Protein AF-A0A956Z1Y8-F1 (afdb_monomer)

Radius of gyration: 27.0 Å; Cα contacts (8 Å, |Δi|>4): 343; chains: 1; bounding box: 63×78×98 Å

pLDDT: mean 88.54, std 15.33, range [39.47, 98.75]

Foldseek 3Di:
DDDDDDDDDDDDDDDDPDPPPPPPQPAWAWDWDDQPDDDAVPDDEPPQKTKTWTWDFLDPVDSPGDIKTKIKMKGAAPDDHADLAAEEEQDADPAEACSVCVNVCCVVCVVQSNDSHIYMGIRFDLHDPIPPNLDLVVLVVLVVVQVVCVVVVHDDDPVVSVVSNVVSVVVSVVVVVVRHDPVSSDLVNRLVVVVSVCVNVPGPHYHYDADHVRVVSVD

Structure (mmCIF, N/CA/C/O backbone):
data_AF-A0A956Z1Y8-F1
#
_entry.id   AF-A0A956Z1Y8-F1
#
loop_
_atom_site.group_PDB
_atom_site.id
_atom_site.type_symbol
_atom_site.label_atom_id
_atom_site.label_alt_id
_atom_site.label_comp_id
_atom_site.label_asym_id
_atom_site.label_entity_id
_atom_site.label_seq_id
_atom_site.pdbx_PDB_ins_code
_atom_site.Cartn_x
_atom_site.Cartn_y
_atom_site.Cartn_z
_atom_site.occupancy
_atom_site.B_iso_or_equiv
_atom_site.auth_seq_id
_atom_site.auth_comp_id
_atom_site.auth_asym_id
_atom_site.auth_atom_id
_atom_site.pdbx_PDB_model_num
ATOM 1 N N . MET A 1 1 ? -43.059 -55.578 -64.864 1.00 45.41 1 MET A N 1
ATOM 2 C CA . MET A 1 1 ? -42.205 -54.369 -64.858 1.00 45.41 1 MET A CA 1
ATOM 3 C C . MET A 1 1 ? -42.448 -53.614 -63.560 1.00 45.41 1 MET A C 1
ATOM 5 O O . MET A 1 1 ? -43.474 -52.972 -63.390 1.00 45.41 1 MET A O 1
ATOM 9 N N . THR A 1 2 ? -41.553 -53.823 -62.605 1.00 39.47 2 THR A N 1
ATOM 10 C CA . THR A 1 2 ? -41.580 -53.372 -61.209 1.00 39.47 2 THR A CA 1
ATOM 11 C C . THR A 1 2 ? -41.109 -51.917 -61.102 1.00 39.47 2 THR A C 1
ATOM 13 O O . THR A 1 2 ? -40.007 -51.592 -61.531 1.00 39.47 2 THR A O 1
ATOM 16 N N . ARG A 1 3 ? -41.938 -51.025 -60.541 1.00 41.59 3 ARG A N 1
ATOM 17 C CA . ARG A 1 3 ? -41.557 -49.638 -60.212 1.00 41.59 3 ARG A CA 1
ATOM 18 C C . ARG A 1 3 ? -41.162 -49.555 -58.739 1.00 41.59 3 ARG A C 1
ATOM 20 O O . ARG A 1 3 ? -42.018 -49.557 -57.857 1.00 41.59 3 ARG A O 1
ATOM 27 N N . THR A 1 4 ? -39.862 -49.485 -58.493 1.00 43.31 4 THR A N 1
ATOM 28 C CA . THR A 1 4 ? -39.247 -49.313 -57.174 1.00 43.31 4 THR A CA 1
ATOM 29 C C . THR A 1 4 ? -39.442 -47.868 -56.703 1.00 43.31 4 THR A C 1
ATOM 31 O O . THR A 1 4 ? -39.055 -46.929 -57.393 1.00 43.31 4 THR A O 1
ATOM 34 N N . ARG A 1 5 ? -40.081 -47.674 -55.542 1.00 47.69 5 ARG A N 1
ATOM 35 C CA . ARG A 1 5 ? -40.205 -46.367 -54.875 1.00 47.69 5 ARG A CA 1
ATOM 36 C C . ARG A 1 5 ? -39.007 -46.169 -53.947 1.00 47.69 5 ARG A C 1
ATOM 38 O O . ARG A 1 5 ? -38.950 -46.790 -52.890 1.00 47.69 5 ARG A O 1
ATOM 45 N N . THR A 1 6 ? -38.077 -45.300 -54.323 1.00 45.53 6 THR A N 1
ATOM 46 C CA . THR A 1 6 ? -36.970 -44.873 -53.457 1.00 45.53 6 THR A CA 1
ATOM 47 C C . THR A 1 6 ? -37.497 -43.859 -52.440 1.00 45.53 6 THR A C 1
ATOM 49 O O . THR A 1 6 ? -37.942 -42.777 -52.817 1.00 45.53 6 THR A O 1
ATOM 52 N N . ARG A 1 7 ? -37.500 -44.213 -51.150 1.00 49.69 7 ARG A N 1
ATOM 53 C CA . ARG A 1 7 ? -37.765 -43.275 -50.048 1.00 49.69 7 ARG A CA 1
ATOM 54 C C . ARG A 1 7 ? -36.452 -42.590 -49.670 1.00 49.69 7 ARG A C 1
ATOM 56 O O . ARG A 1 7 ? -35.508 -43.266 -49.278 1.00 49.69 7 ARG A O 1
ATOM 63 N N . LEU A 1 8 ? -36.408 -41.268 -49.797 1.00 43.47 8 LEU A N 1
ATOM 64 C CA . LEU A 1 8 ? -35.305 -40.431 -49.334 1.00 43.47 8 LEU A CA 1
ATOM 65 C C . LEU A 1 8 ? -35.516 -40.165 -47.833 1.00 43.47 8 LEU A C 1
ATOM 67 O O . LEU A 1 8 ? -36.517 -39.561 -47.456 1.00 43.47 8 LEU A O 1
ATOM 71 N N . ILE A 1 9 ? -34.623 -40.666 -46.980 1.00 48.69 9 ILE A N 1
ATOM 72 C CA . ILE A 1 9 ? -34.618 -40.380 -45.539 1.00 48.69 9 ILE A CA 1
ATOM 73 C C . ILE A 1 9 ? -33.654 -39.207 -45.330 1.00 48.69 9 ILE A C 1
ATOM 75 O O . ILE A 1 9 ? -32.450 -39.367 -45.513 1.00 48.69 9 ILE A O 1
ATOM 79 N N . LEU A 1 10 ? -34.178 -38.027 -44.986 1.00 42.84 10 LEU A N 1
ATOM 80 C CA . LEU A 1 10 ? -33.364 -36.903 -44.517 1.00 42.84 10 LEU A CA 1
ATOM 81 C C . LEU A 1 10 ? -32.944 -37.182 -43.065 1.00 42.84 10 LEU A C 1
ATOM 83 O O . LEU A 1 10 ? -33.784 -37.173 -42.166 1.00 42.84 10 LEU A O 1
ATOM 87 N N . LEU A 1 11 ? -31.654 -37.420 -42.836 1.00 46.84 11 LEU A N 1
ATOM 88 C CA . LEU A 1 11 ? -31.045 -37.368 -41.507 1.00 46.84 11 LEU A CA 1
ATOM 89 C C . LEU A 1 11 ? -30.722 -35.904 -41.184 1.00 46.84 11 LEU A C 1
ATOM 91 O O . LEU A 1 11 ? -29.823 -35.319 -41.780 1.00 46.84 11 LEU A O 1
ATOM 95 N N . VAL A 1 12 ? -31.469 -35.312 -40.253 1.00 50.22 12 VAL A N 1
ATOM 96 C CA . VAL A 1 12 ? -31.153 -34.004 -39.665 1.00 50.22 12 VAL A CA 1
ATOM 97 C C . VAL A 1 12 ? -30.301 -34.260 -38.424 1.00 50.22 12 VAL A C 1
ATOM 99 O O . VAL A 1 12 ? -30.815 -34.637 -37.374 1.00 50.22 12 VAL A O 1
ATOM 102 N N . THR A 1 13 ? -28.986 -34.105 -38.545 1.00 54.78 13 THR A N 1
ATOM 103 C CA . THR A 1 13 ? -28.066 -34.094 -37.401 1.00 54.78 13 THR A CA 1
ATOM 104 C C . THR A 1 13 ? -28.138 -32.732 -36.713 1.00 54.78 13 THR A C 1
ATOM 106 O O . THR A 1 13 ? -27.600 -31.751 -37.220 1.00 54.78 13 THR A O 1
ATOM 109 N N . LEU A 1 14 ? -28.814 -32.667 -35.564 1.00 52.62 14 LEU A N 1
ATOM 110 C CA . LEU A 1 14 ? -28.742 -31.535 -34.638 1.00 52.62 14 LEU A CA 1
ATOM 111 C C . LEU A 1 14 ? -27.353 -31.523 -33.978 1.00 52.62 14 LEU A C 1
ATOM 113 O O . LEU A 1 14 ? -27.087 -32.313 -33.075 1.00 52.62 14 LEU A O 1
ATOM 117 N N . LEU A 1 15 ? -26.463 -30.637 -34.435 1.00 57.94 15 LEU A N 1
ATOM 118 C CA . LEU A 1 15 ? -25.266 -30.266 -33.681 1.00 57.94 15 LEU A CA 1
ATOM 119 C C . LEU A 1 15 ? -25.718 -29.406 -32.492 1.00 57.94 15 LEU A C 1
ATOM 121 O O . LEU A 1 15 ? -26.082 -28.244 -32.664 1.00 57.94 15 LEU A O 1
ATOM 125 N N . ALA A 1 16 ? -25.719 -29.974 -31.289 1.00 56.34 16 ALA A N 1
ATOM 126 C CA . ALA A 1 16 ? -25.826 -29.185 -30.071 1.00 56.34 16 ALA A CA 1
ATOM 127 C C . ALA A 1 16 ? -24.486 -28.463 -29.857 1.00 56.34 16 ALA A C 1
ATOM 129 O O . ALA A 1 16 ? -23.494 -29.096 -29.495 1.00 56.34 16 ALA A O 1
ATOM 130 N N . LEU A 1 17 ? -24.434 -27.151 -30.116 1.00 57.44 17 LEU A N 1
ATOM 131 C CA . LEU A 1 17 ? -23.328 -26.320 -29.641 1.00 57.44 17 LEU A CA 1
ATOM 132 C C . LEU A 1 17 ? -23.430 -26.239 -28.116 1.00 57.44 17 LEU A C 1
ATOM 134 O O . LEU A 1 17 ? -24.289 -25.541 -27.579 1.00 57.44 17 LEU A O 1
ATOM 138 N N . ALA A 1 18 ? -22.561 -26.967 -27.421 1.00 56.03 18 ALA A N 1
ATOM 139 C CA . ALA A 1 18 ? -22.305 -26.727 -26.012 1.00 56.03 18 ALA A CA 1
ATOM 140 C C . ALA A 1 18 ? -21.598 -25.369 -25.890 1.00 56.03 18 ALA A C 1
ATOM 142 O O . ALA A 1 18 ? -20.427 -25.238 -26.245 1.00 56.03 18 ALA A O 1
ATOM 143 N N . PHE A 1 19 ? -22.322 -24.348 -25.435 1.00 55.94 19 PHE A N 1
ATOM 144 C CA . PHE A 1 19 ? -21.713 -23.108 -24.968 1.00 55.94 19 PHE A CA 1
ATOM 145 C C . PHE A 1 19 ? -20.991 -23.420 -23.655 1.00 55.94 19 PHE A C 1
ATOM 147 O O . PHE A 1 19 ? -21.620 -23.519 -22.605 1.00 55.94 19 PHE A O 1
ATOM 154 N N . PHE A 1 20 ? -19.674 -23.609 -23.718 1.00 52.97 20 PHE A N 1
ATOM 155 C CA . PHE A 1 20 ? -18.833 -23.511 -22.533 1.00 52.97 20 PHE A CA 1
ATOM 156 C C . PHE A 1 20 ? -18.798 -22.035 -22.135 1.00 52.97 20 PHE A C 1
ATOM 158 O O . PHE A 1 20 ? -18.070 -21.245 -22.732 1.00 52.97 20 PHE A O 1
ATOM 165 N N . GLN A 1 21 ? -19.634 -21.649 -21.172 1.00 43.97 21 GLN A N 1
ATOM 166 C CA . GLN A 1 21 ? -19.399 -20.428 -20.413 1.00 43.97 21 GLN A CA 1
ATOM 167 C C . GLN A 1 21 ? -18.157 -20.697 -19.570 1.00 43.97 21 GLN A C 1
ATOM 169 O O . GLN A 1 21 ? -18.205 -21.432 -18.588 1.00 43.97 21 GLN A O 1
ATOM 174 N N . THR A 1 22 ? -17.012 -20.194 -20.016 1.00 48.12 22 THR A N 1
ATOM 175 C CA . THR A 1 22 ? -15.883 -20.009 -19.116 1.00 48.12 22 THR A CA 1
ATOM 176 C C . THR A 1 22 ? -16.316 -18.925 -18.142 1.00 48.12 22 THR A C 1
ATOM 178 O O . THR A 1 22 ? -16.460 -17.775 -18.556 1.00 48.12 22 THR A O 1
ATOM 181 N N . ASP A 1 23 ? -16.583 -19.292 -16.890 1.00 46.22 23 ASP A N 1
ATOM 182 C CA . ASP A 1 23 ? -16.604 -18.321 -15.801 1.00 46.22 23 ASP A CA 1
ATOM 183 C C . ASP A 1 23 ? -15.216 -17.686 -15.780 1.00 46.22 23 ASP A C 1
ATOM 185 O O . ASP A 1 23 ? -14.231 -18.285 -15.342 1.00 46.22 23 ASP A O 1
ATOM 189 N N . THR A 1 24 ? -15.111 -16.509 -16.391 1.00 48.94 24 THR A N 1
ATOM 190 C CA . THR A 1 24 ? -13.915 -15.687 -16.325 1.00 48.94 24 THR A CA 1
ATOM 191 C C . THR A 1 24 ? -13.813 -15.248 -14.874 1.00 48.94 24 THR A C 1
ATOM 193 O O . THR A 1 24 ? -14.450 -14.271 -14.484 1.00 48.94 24 THR A O 1
ATOM 196 N N . MET A 1 25 ? -13.061 -15.994 -14.059 1.00 55.06 25 MET A N 1
ATOM 197 C CA . MET A 1 25 ? -12.591 -15.472 -12.781 1.00 55.06 25 MET A CA 1
ATOM 198 C C . MET A 1 25 ? -12.028 -14.079 -13.044 1.00 55.06 25 MET A C 1
ATOM 200 O O . MET A 1 25 ? -11.283 -13.905 -14.013 1.00 55.06 25 MET A O 1
ATOM 204 N N . ALA A 1 26 ? -12.443 -13.094 -12.248 1.00 60.16 26 ALA A N 1
ATOM 205 C CA . ALA A 1 26 ? -11.961 -11.728 -12.369 1.00 60.16 26 ALA A CA 1
ATOM 206 C C . ALA A 1 26 ? -10.441 -11.743 -12.177 1.00 60.16 26 ALA A C 1
ATOM 208 O O . ALA A 1 26 ? -9.937 -11.811 -11.061 1.00 60.16 26 ALA A O 1
ATOM 209 N N . GLN A 1 27 ? -9.715 -11.791 -13.289 1.00 71.12 27 GLN A N 1
ATOM 210 C CA . GLN A 1 27 ? -8.268 -11.864 -13.286 1.00 71.12 27 GLN A CA 1
ATOM 211 C C . GLN A 1 27 ? -7.739 -10.504 -12.846 1.00 71.12 27 GLN A C 1
ATOM 213 O O . GLN A 1 27 ? -8.231 -9.476 -13.309 1.00 71.12 27 GLN A O 1
ATOM 218 N N . SER A 1 28 ? -6.763 -10.496 -11.945 1.00 85.06 28 SER A N 1
ATOM 219 C CA . SER A 1 28 ? -6.149 -9.265 -11.458 1.00 85.06 28 SER A CA 1
ATOM 220 C C . SER A 1 28 ? -5.538 -8.488 -12.629 1.00 85.06 28 SER A C 1
ATOM 222 O O . SER A 1 28 ? -4.823 -9.053 -13.460 1.00 85.06 28 SER A O 1
ATOM 224 N N . THR A 1 29 ? -5.865 -7.198 -12.732 1.00 92.75 29 THR A N 1
ATOM 225 C CA . THR A 1 29 ? -5.466 -6.330 -13.853 1.00 92.75 29 THR A CA 1
ATOM 226 C C . THR A 1 29 ? -4.789 -5.066 -13.355 1.00 92.75 29 THR A C 1
ATOM 228 O O . THR A 1 29 ? -5.269 -4.453 -12.397 1.00 92.75 29 THR A O 1
ATOM 231 N N . PHE A 1 30 ? -3.735 -4.643 -14.053 1.00 96.56 30 PHE A N 1
ATOM 232 C CA . PHE A 1 30 ? -3.154 -3.313 -13.908 1.00 96.56 30 PHE A CA 1
ATOM 233 C C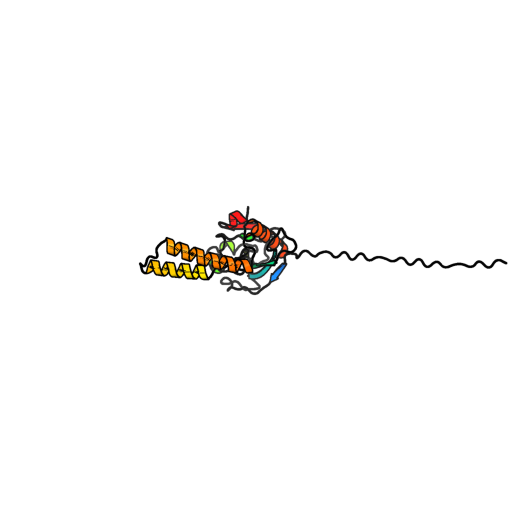 . PHE A 1 30 ? -3.877 -2.301 -14.810 1.00 96.56 30 PHE A C 1
ATOM 235 O O . PHE A 1 30 ? -4.068 -2.536 -16.004 1.00 96.56 30 PHE A O 1
ATOM 242 N N . GLU A 1 31 ? -4.277 -1.174 -14.232 1.00 97.50 31 GLU A N 1
ATOM 243 C CA . GLU A 1 31 ? -4.888 -0.031 -14.909 1.00 97.50 31 GLU A CA 1
ATOM 244 C C . GLU A 1 31 ? -4.008 1.202 -14.670 1.00 97.50 31 GLU A C 1
ATOM 246 O O . GLU A 1 31 ? -3.904 1.673 -13.536 1.00 97.50 31 GLU A O 1
ATOM 251 N N . ALA A 1 32 ? -3.376 1.724 -15.724 1.00 97.44 32 ALA A N 1
ATOM 252 C CA . ALA A 1 32 ? -2.578 2.945 -15.634 1.00 97.44 32 ALA A CA 1
ATOM 253 C C . ALA A 1 32 ? -3.449 4.149 -15.239 1.00 97.44 32 ALA A C 1
ATOM 255 O O . ALA A 1 32 ? -4.583 4.297 -15.702 1.00 97.44 32 ALA A O 1
ATOM 256 N N . ALA A 1 33 ? -2.907 5.026 -14.400 1.00 97.81 33 ALA A N 1
ATOM 257 C CA . ALA A 1 33 ? -3.567 6.235 -13.929 1.00 97.81 33 ALA A CA 1
ATOM 258 C C . ALA A 1 33 ? -2.536 7.338 -13.671 1.00 97.81 33 ALA A C 1
ATOM 260 O O . ALA A 1 33 ? -1.349 7.066 -13.513 1.00 97.81 33 ALA A O 1
ATOM 261 N N . ALA A 1 34 ? -3.003 8.584 -13.594 1.00 97.75 34 ALA A N 1
ATOM 262 C CA . ALA A 1 34 ? -2.134 9.690 -13.213 1.00 97.75 34 ALA A CA 1
ATOM 263 C C . ALA A 1 34 ? -1.573 9.481 -11.796 1.00 97.75 34 ALA A C 1
ATOM 265 O O . ALA A 1 34 ? -2.297 9.022 -10.902 1.00 97.75 34 ALA A O 1
ATOM 266 N N . CYS A 1 35 ? -0.314 9.850 -11.577 1.00 97.62 35 CYS A N 1
ATOM 267 C CA . CYS A 1 35 ? 0.291 9.810 -10.255 1.00 97.62 35 CYS A CA 1
ATOM 268 C C . CYS A 1 35 ? -0.443 10.777 -9.306 1.00 97.62 35 CYS A C 1
ATOM 270 O O . CYS A 1 35 ? -0.556 11.969 -9.595 1.00 97.62 35 CYS A O 1
ATOM 272 N N . PRO A 1 36 ? -0.944 10.313 -8.144 1.00 96.06 36 PRO A N 1
ATOM 273 C CA . PRO A 1 36 ? -1.677 11.168 -7.206 1.00 96.06 36 PRO A CA 1
ATOM 274 C C . PRO A 1 36 ? -0.753 12.053 -6.347 1.00 96.06 36 PRO A C 1
ATOM 276 O O . PRO A 1 36 ? -1.203 12.690 -5.397 1.00 96.06 36 PRO A O 1
ATOM 279 N N . PHE A 1 37 ? 0.541 12.074 -6.655 1.00 94.50 37 PHE A N 1
ATOM 280 C CA . PHE A 1 37 ? 1.596 12.807 -5.967 1.00 94.50 37 PHE A CA 1
ATOM 281 C C . PHE A 1 37 ? 2.561 13.392 -7.001 1.00 94.50 37 PHE A C 1
ATOM 283 O O . PHE A 1 37 ? 2.616 12.937 -8.141 1.00 94.50 37 PHE A O 1
ATOM 290 N N . GLU A 1 38 ? 3.343 14.386 -6.592 1.00 93.94 38 GLU A N 1
ATOM 291 C CA . GLU A 1 38 ? 4.403 14.937 -7.435 1.00 93.94 38 GLU A CA 1
ATOM 292 C C . GLU A 1 38 ? 5.544 13.914 -7.584 1.00 93.94 38 GLU A C 1
ATOM 294 O O . GLU A 1 38 ? 6.068 13.464 -6.554 1.00 93.94 38 GLU A O 1
ATOM 299 N N . PRO A 1 39 ? 5.932 13.538 -8.819 1.00 93.75 39 PRO A N 1
ATOM 300 C CA . PRO A 1 39 ? 7.084 12.677 -9.064 1.00 93.75 39 PRO A CA 1
ATOM 301 C C . PRO A 1 39 ? 8.369 13.148 -8.358 1.00 93.75 39 PRO A C 1
ATOM 303 O O . PRO A 1 39 ? 8.549 14.354 -8.156 1.00 93.75 39 PRO A O 1
ATOM 306 N N . PRO A 1 40 ? 9.300 12.228 -8.032 1.00 89.69 40 PRO A N 1
ATOM 307 C CA . PRO A 1 40 ? 10.608 12.593 -7.495 1.00 89.69 40 PRO A CA 1
ATOM 308 C C . PRO A 1 40 ? 11.341 13.626 -8.353 1.00 89.69 40 PRO A C 1
ATOM 310 O O . PRO A 1 40 ? 11.222 13.591 -9.579 1.00 89.69 40 PRO A O 1
ATOM 313 N N . PRO A 1 41 ? 12.140 14.529 -7.749 1.00 86.38 41 PRO A N 1
ATOM 314 C CA . PRO A 1 41 ? 12.873 15.536 -8.501 1.00 86.38 41 PRO A CA 1
ATOM 315 C C . PRO A 1 41 ? 13.687 14.930 -9.651 1.00 86.38 41 PRO A C 1
ATOM 317 O O . PRO A 1 41 ? 14.573 14.106 -9.436 1.00 86.38 41 PRO A O 1
ATOM 320 N N . GLY A 1 42 ? 13.395 15.377 -10.873 1.00 86.62 42 GLY A N 1
ATOM 321 C CA . GLY A 1 42 ? 14.059 14.914 -12.092 1.00 86.62 42 GLY A CA 1
ATOM 322 C C . GLY A 1 42 ? 13.400 13.719 -12.785 1.00 86.62 42 GLY A C 1
ATOM 323 O O . GLY A 1 42 ? 13.824 13.414 -13.892 1.00 86.62 42 GLY A O 1
ATOM 324 N N . ALA A 1 43 ? 12.379 13.095 -12.190 1.00 91.19 43 ALA A N 1
ATOM 325 C CA . ALA A 1 43 ? 11.565 12.073 -12.841 1.00 91.19 43 ALA A CA 1
ATOM 326 C C . ALA A 1 43 ? 10.413 12.705 -13.639 1.00 91.19 43 ALA A C 1
ATOM 328 O O . ALA A 1 43 ? 9.752 13.637 -13.171 1.00 91.19 43 ALA A O 1
ATOM 329 N N . VAL A 1 44 ? 10.149 12.173 -14.829 1.00 93.50 44 VAL A N 1
ATOM 330 C CA . VAL A 1 44 ? 9.039 12.556 -15.704 1.00 93.50 44 VAL A CA 1
ATOM 331 C C . VAL A 1 44 ? 7.970 11.462 -15.693 1.00 93.50 44 VAL A C 1
ATOM 333 O O . VAL A 1 44 ? 8.249 10.293 -15.953 1.00 93.50 44 VAL A O 1
ATOM 336 N N . GLU A 1 45 ? 6.725 11.835 -15.397 1.00 95.25 45 GLU A N 1
ATOM 337 C CA . GLU A 1 45 ? 5.589 10.908 -15.446 1.00 95.25 45 GLU A CA 1
ATOM 338 C C . GLU A 1 45 ? 5.324 10.423 -16.880 1.00 95.25 45 GLU A C 1
ATOM 340 O O . GLU A 1 45 ? 5.254 11.223 -17.814 1.00 95.25 45 GLU A O 1
ATOM 345 N N . GLY A 1 46 ? 5.173 9.108 -17.041 1.00 91.88 46 GLY A N 1
ATOM 346 C CA . GLY A 1 46 ? 5.062 8.432 -18.334 1.00 91.88 46 GLY A CA 1
ATOM 347 C C . GLY A 1 46 ? 6.403 8.143 -19.020 1.00 91.88 46 GLY A C 1
ATOM 348 O O . GLY A 1 46 ? 6.400 7.582 -20.113 1.00 91.88 46 GLY A O 1
ATOM 349 N N . GLU A 1 47 ? 7.530 8.519 -18.405 1.00 91.69 47 GLU A N 1
ATOM 350 C CA . GLU A 1 47 ? 8.878 8.167 -18.874 1.00 91.69 47 GLU A CA 1
ATOM 351 C C . GLU A 1 47 ? 9.688 7.466 -17.771 1.00 91.69 47 GLU A C 1
ATOM 353 O O . GLU A 1 47 ? 10.057 6.305 -17.922 1.00 91.69 47 GLU A O 1
ATOM 358 N N . ASP A 1 48 ? 9.935 8.149 -16.650 1.00 93.31 48 ASP A N 1
ATOM 359 C CA . ASP A 1 48 ? 10.723 7.634 -15.520 1.00 93.31 48 ASP A CA 1
ATOM 360 C C . ASP A 1 48 ? 9.845 7.020 -14.419 1.00 93.31 48 ASP A C 1
ATOM 362 O O . ASP A 1 48 ? 10.323 6.245 -13.588 1.00 93.31 48 ASP A O 1
ATOM 366 N N . ILE A 1 49 ? 8.563 7.391 -14.384 1.00 95.62 49 ILE A N 1
ATOM 367 C CA . ILE A 1 49 ? 7.583 6.874 -13.431 1.00 95.62 49 ILE A CA 1
ATOM 368 C C . ILE A 1 49 ? 6.227 6.656 -14.093 1.00 95.62 49 ILE A C 1
ATOM 370 O O . ILE A 1 49 ? 5.678 7.558 -14.725 1.00 95.62 49 ILE A O 1
ATOM 374 N N . GLU A 1 50 ? 5.652 5.478 -13.881 1.00 96.75 50 GLU A N 1
ATOM 375 C CA . GLU A 1 50 ? 4.274 5.160 -14.250 1.00 96.75 50 GLU A CA 1
ATOM 376 C C . GLU A 1 50 ? 3.462 4.833 -13.000 1.00 96.75 50 GLU A C 1
ATOM 378 O O . GLU A 1 50 ? 3.897 4.060 -12.148 1.00 96.75 50 GLU A O 1
ATOM 383 N N . CYS A 1 51 ? 2.264 5.401 -12.883 1.00 98.44 51 CYS A N 1
ATOM 384 C CA . CYS A 1 51 ? 1.351 5.104 -11.788 1.00 98.44 51 CYS A CA 1
ATOM 385 C C . CYS A 1 51 ? 0.120 4.343 -12.279 1.00 98.44 51 CYS A C 1
ATOM 387 O O . CYS A 1 51 ? -0.240 4.349 -13.458 1.00 98.44 51 CYS A O 1
ATOM 389 N N . GLY A 1 52 ? -0.549 3.667 -11.354 1.00 98.38 52 GLY A N 1
ATOM 390 C CA . GLY A 1 52 ? -1.774 2.954 -11.665 1.00 98.38 52 GLY A CA 1
ATOM 391 C C . GLY A 1 52 ? -2.334 2.185 -10.488 1.00 98.38 52 GLY A C 1
ATOM 392 O O . GLY A 1 52 ? -1.915 2.349 -9.340 1.00 98.38 52 GLY A O 1
ATOM 393 N N . TYR A 1 53 ? -3.293 1.326 -10.804 1.00 98.69 53 TYR A N 1
ATOM 394 C CA . TYR A 1 53 ? -3.961 0.467 -9.848 1.00 98.69 53 TYR A CA 1
ATOM 395 C C . TYR A 1 53 ? -3.899 -0.989 -10.276 1.00 98.69 53 TYR A C 1
ATOM 397 O O . TYR A 1 53 ? -4.241 -1.319 -11.408 1.00 98.69 53 TYR A O 1
ATOM 405 N N . VAL A 1 54 ? -3.559 -1.874 -9.344 1.00 98.50 54 VAL A N 1
ATOM 406 C CA . VAL A 1 54 ? -3.808 -3.310 -9.498 1.00 98.50 54 VAL A CA 1
ATOM 407 C C . VAL A 1 54 ? -5.104 -3.654 -8.779 1.00 98.50 54 VAL A C 1
ATOM 409 O O . VAL A 1 54 ? -5.230 -3.417 -7.579 1.00 98.50 54 VAL A O 1
ATOM 412 N N . SER A 1 55 ? -6.071 -4.208 -9.508 1.00 97.94 55 SER A N 1
ATOM 413 C CA . SER A 1 55 ? -7.309 -4.720 -8.908 1.00 97.94 55 SER A CA 1
ATOM 414 C C . SER A 1 55 ? -7.113 -6.160 -8.439 1.00 97.94 55 SER A C 1
ATOM 416 O O . SER A 1 55 ? -6.704 -6.993 -9.242 1.00 97.94 55 SER A O 1
ATOM 418 N N . VAL A 1 56 ? -7.424 -6.446 -7.174 1.00 97.56 56 VAL A N 1
ATOM 419 C CA . VAL A 1 56 ? -7.291 -7.769 -6.529 1.00 97.56 56 VAL A CA 1
ATOM 420 C C . VAL A 1 56 ? -8.535 -8.075 -5.687 1.00 97.56 56 VAL A C 1
ATOM 422 O O . VAL A 1 56 ? -9.223 -7.131 -5.280 1.00 97.56 56 VAL A O 1
ATOM 425 N N . PRO A 1 57 ? -8.845 -9.346 -5.386 1.00 97.25 57 PRO A N 1
ATOM 426 C CA . PRO A 1 57 ? -9.924 -9.670 -4.459 1.00 97.25 57 PRO A CA 1
ATOM 427 C C . PRO A 1 57 ? -9.585 -9.241 -3.024 1.00 97.25 57 PRO A C 1
ATOM 429 O O . PRO A 1 57 ? -8.459 -9.368 -2.539 1.00 97.25 57 PRO A O 1
ATOM 432 N N . GLU A 1 58 ? -10.590 -8.751 -2.303 1.00 97.81 58 GLU A N 1
ATOM 433 C CA . GLU A 1 58 ? -10.487 -8.454 -0.875 1.00 97.81 58 GLU A CA 1
ATOM 434 C C . GLU A 1 58 ? -10.223 -9.744 -0.084 1.00 97.81 58 GLU A C 1
ATOM 436 O O . GLU A 1 58 ? -9.377 -9.766 0.810 1.00 97.81 58 GLU A O 1
ATOM 441 N N . ASP A 1 59 ? -10.896 -10.832 -0.470 1.00 98.00 59 ASP A N 1
ATOM 442 C CA . ASP A 1 59 ? -10.682 -12.191 0.026 1.00 98.00 59 ASP A CA 1
ATOM 443 C C . ASP A 1 59 ? -10.212 -13.113 -1.102 1.00 98.00 59 ASP A C 1
ATOM 445 O O . ASP A 1 59 ? -11.013 -13.586 -1.907 1.00 98.00 59 ASP A O 1
ATOM 449 N N . HIS A 1 60 ? -8.923 -13.444 -1.110 1.00 96.94 60 HIS A N 1
ATOM 450 C CA . HIS A 1 60 ? -8.318 -14.385 -2.058 1.00 96.94 60 HIS A CA 1
ATOM 451 C C . HIS A 1 60 ? -8.820 -15.833 -1.913 1.00 96.94 60 HIS A C 1
ATOM 453 O O . HIS A 1 60 ? -8.505 -16.684 -2.743 1.00 96.94 60 HIS A O 1
ATOM 459 N N . THR A 1 61 ? -9.597 -16.147 -0.871 1.00 96.12 61 THR A N 1
ATOM 460 C CA . THR A 1 61 ? -10.202 -17.475 -0.677 1.00 96.12 61 THR A CA 1
ATOM 461 C C . THR A 1 61 ? -11.622 -17.586 -1.235 1.00 96.12 61 THR A C 1
ATOM 463 O O . THR A 1 61 ? -12.158 -18.695 -1.312 1.00 96.12 61 THR A O 1
ATOM 466 N N . ALA A 1 62 ? -12.217 -16.469 -1.673 1.00 94.75 62 ALA A N 1
ATOM 467 C CA . ALA A 1 62 ? -13.580 -16.407 -2.184 1.00 94.75 62 ALA A CA 1
ATOM 468 C C . ALA A 1 62 ? -13.607 -15.921 -3.650 1.00 94.75 62 ALA A C 1
ATOM 470 O O . ALA A 1 62 ? -13.173 -14.805 -3.932 1.00 94.75 62 ALA A O 1
ATOM 471 N N . PRO A 1 63 ? -14.153 -16.710 -4.598 1.00 86.31 63 PRO A N 1
ATOM 472 C CA . PRO A 1 63 ? -14.094 -16.388 -6.029 1.00 86.31 63 PRO A CA 1
ATOM 473 C C . PRO A 1 63 ? -14.909 -15.149 -6.427 1.00 86.31 63 PRO A C 1
ATOM 475 O O . PRO A 1 63 ? -14.572 -14.497 -7.410 1.00 86.31 63 PRO A O 1
ATOM 478 N N . ASP A 1 64 ? -15.942 -14.814 -5.652 1.00 89.56 64 ASP A N 1
ATOM 479 C CA . ASP A 1 64 ? -16.835 -13.672 -5.887 1.00 89.56 64 ASP A CA 1
ATOM 480 C C . ASP A 1 64 ? -16.591 -12.535 -4.880 1.00 89.56 64 ASP A C 1
ATOM 482 O O . ASP A 1 64 ? -17.499 -11.763 -4.555 1.00 89.56 64 ASP A O 1
ATOM 486 N N . SER A 1 65 ? -15.379 -12.464 -4.318 1.00 94.31 65 SER A N 1
ATOM 487 C CA . SER A 1 65 ? -15.027 -11.413 -3.368 1.00 94.31 65 SER A CA 1
ATOM 488 C C . SER A 1 65 ? -15.088 -10.027 -4.014 1.00 94.31 65 SER A C 1
ATOM 490 O O . SER A 1 65 ? -14.900 -9.856 -5.220 1.00 94.31 65 SER A O 1
ATOM 492 N N . ARG A 1 66 ? -15.342 -9.004 -3.194 1.00 94.75 66 ARG A N 1
ATOM 493 C CA . ARG A 1 66 ? -15.250 -7.606 -3.624 1.00 94.75 66 ARG A CA 1
ATOM 494 C C . ARG A 1 66 ? -13.834 -7.333 -4.130 1.00 94.75 66 ARG A C 1
ATOM 496 O O . ARG A 1 66 ? -12.868 -7.754 -3.509 1.00 94.75 66 ARG A O 1
ATOM 503 N N . GLN A 1 67 ? -13.712 -6.564 -5.207 1.00 96.38 67 GLN A N 1
ATOM 504 C CA . GLN A 1 67 ? -12.408 -6.097 -5.672 1.00 96.38 67 GLN A CA 1
ATOM 505 C C . GLN A 1 67 ? -11.967 -4.858 -4.887 1.00 96.38 67 GLN A C 1
ATOM 507 O O . GLN A 1 67 ? -12.753 -3.930 -4.680 1.00 96.38 67 GLN A O 1
ATOM 512 N N . ILE A 1 68 ? -10.692 -4.829 -4.512 1.00 98.12 68 ILE A N 1
ATOM 513 C CA . ILE A 1 68 ? -9.985 -3.660 -3.984 1.00 98.12 68 ILE A CA 1
ATOM 514 C C . ILE A 1 68 ? -8.912 -3.228 -4.986 1.00 98.12 68 ILE A C 1
ATOM 516 O O . ILE A 1 68 ? -8.482 -4.016 -5.829 1.00 98.12 68 ILE A O 1
ATOM 520 N N . LYS A 1 69 ? -8.479 -1.969 -4.910 1.00 98.56 69 LYS A N 1
ATOM 521 C CA . LYS A 1 69 ? -7.434 -1.424 -5.785 1.00 98.56 69 LYS A CA 1
ATOM 522 C C . LYS A 1 69 ? -6.184 -1.108 -4.980 1.00 98.56 69 LYS A C 1
ATOM 524 O O . LYS A 1 69 ? -6.244 -0.335 -4.029 1.00 98.56 69 LYS A O 1
ATOM 529 N N . LEU A 1 70 ? -5.050 -1.662 -5.384 1.00 98.75 70 LEU A N 1
ATOM 530 C CA . LEU A 1 70 ? -3.737 -1.329 -4.844 1.00 98.75 70 LEU A CA 1
ATOM 531 C C . LEU A 1 70 ? -3.128 -0.224 -5.697 1.00 98.75 70 LEU A C 1
ATOM 533 O O . LEU A 1 70 ? -2.979 -0.418 -6.899 1.00 98.75 70 LEU A O 1
ATOM 537 N N . ALA A 1 71 ? -2.798 0.919 -5.106 1.00 98.75 71 ALA A N 1
ATOM 538 C CA . ALA A 1 71 ? -2.090 1.984 -5.803 1.00 98.75 71 ALA A CA 1
ATOM 539 C C . ALA A 1 71 ? -0.618 1.604 -5.972 1.00 98.75 71 ALA A C 1
ATOM 541 O O . ALA A 1 71 ? 0.040 1.234 -4.998 1.00 98.75 71 ALA A O 1
ATOM 542 N N . VAL A 1 72 ? -0.107 1.718 -7.194 1.00 98.62 72 VAL A N 1
ATOM 543 C CA . VAL A 1 72 ? 1.247 1.313 -7.579 1.00 98.62 72 VAL A CA 1
ATOM 544 C C . VAL A 1 72 ? 1.936 2.454 -8.320 1.00 98.62 72 VAL A C 1
ATOM 546 O O . VAL A 1 72 ? 1.303 3.163 -9.100 1.00 98.62 72 VAL A O 1
ATOM 549 N N . ALA A 1 73 ? 3.237 2.597 -8.089 1.00 98.25 73 ALA A N 1
ATOM 550 C CA . ALA A 1 73 ? 4.165 3.361 -8.902 1.00 98.25 73 ALA A CA 1
ATOM 551 C C . ALA A 1 73 ? 5.311 2.450 -9.359 1.00 98.25 73 ALA A C 1
ATOM 553 O O . ALA A 1 73 ? 5.918 1.741 -8.551 1.00 98.25 73 ALA A O 1
ATOM 554 N N . ILE A 1 74 ? 5.600 2.484 -10.652 1.00 97.00 74 ILE A N 1
ATOM 555 C CA . ILE A 1 74 ? 6.710 1.799 -11.302 1.00 97.00 74 ILE A CA 1
ATOM 556 C C . ILE A 1 74 ? 7.760 2.863 -11.575 1.00 97.00 74 ILE A C 1
ATOM 558 O O . ILE A 1 74 ? 7.490 3.809 -12.306 1.00 97.00 74 ILE A O 1
ATOM 562 N N . ILE A 1 75 ? 8.930 2.739 -10.956 1.00 95.88 75 ILE A N 1
ATOM 563 C CA . ILE A 1 75 ? 10.063 3.625 -11.217 1.00 95.88 75 ILE A CA 1
ATOM 564 C C . ILE A 1 75 ? 11.000 2.922 -12.185 1.00 95.88 75 ILE A C 1
ATOM 566 O O . ILE A 1 75 ? 11.515 1.849 -11.864 1.00 95.88 75 ILE A O 1
ATOM 570 N N . HIS A 1 76 ? 11.233 3.536 -13.337 1.00 94.38 76 HIS A N 1
ATOM 571 C CA . HIS A 1 76 ? 12.086 2.994 -14.382 1.00 94.38 76 HIS A CA 1
ATOM 572 C C . HIS A 1 76 ? 13.555 3.391 -14.177 1.00 94.38 76 HIS A C 1
ATOM 574 O O . HIS A 1 76 ? 13.854 4.459 -13.633 1.00 94.38 76 HIS A O 1
ATOM 580 N N . PRO A 1 77 ? 14.506 2.542 -14.603 1.00 90.62 77 PRO A N 1
ATOM 581 C CA . PRO A 1 77 ? 15.922 2.859 -14.520 1.00 90.62 77 PRO A CA 1
ATOM 582 C C . PRO A 1 77 ? 16.302 4.002 -15.476 1.00 90.62 77 PRO A C 1
ATOM 584 O O . PRO A 1 77 ? 15.850 4.031 -16.624 1.00 90.62 77 PRO A O 1
ATOM 587 N N . PRO A 1 78 ? 17.222 4.899 -15.078 1.00 81.69 78 PRO A N 1
ATOM 588 C CA . PRO A 1 78 ? 17.712 5.938 -15.972 1.00 81.69 78 PRO A CA 1
ATOM 589 C C . PRO A 1 78 ? 18.432 5.360 -17.203 1.00 81.69 78 PRO A C 1
ATOM 591 O O . PRO A 1 78 ? 19.418 4.632 -17.081 1.00 81.69 78 PRO A O 1
ATOM 594 N N . GLY A 1 79 ? 18.011 5.767 -18.403 1.00 75.38 79 GLY A N 1
ATOM 595 C CA . GLY A 1 79 ? 18.819 5.634 -19.621 1.00 75.38 79 GLY A CA 1
ATOM 596 C C . GLY A 1 79 ? 18.850 4.259 -20.300 1.00 75.38 79 GLY A C 1
ATOM 597 O O . GLY A 1 79 ? 19.723 4.037 -21.144 1.00 75.38 79 GLY A O 1
ATOM 598 N N . GLY A 1 80 ? 17.927 3.342 -20.004 1.00 68.38 80 GLY A N 1
ATOM 599 C CA . GLY A 1 80 ? 17.869 2.063 -20.714 1.00 68.38 80 GLY A CA 1
ATOM 600 C C . GLY A 1 80 ? 16.722 1.149 -20.288 1.00 68.38 80 GLY A C 1
ATOM 601 O O . GLY A 1 80 ? 15.999 1.471 -19.353 1.00 68.38 80 GLY A O 1
ATOM 602 N N . PRO A 1 81 ? 16.533 0.010 -20.981 1.00 73.31 81 PRO A N 1
ATOM 603 C CA . PRO A 1 81 ? 15.489 -0.946 -20.634 1.00 73.31 81 PRO A CA 1
ATOM 604 C C . PRO A 1 81 ? 15.752 -1.557 -19.254 1.00 73.31 81 PRO A C 1
ATOM 606 O O . PRO A 1 81 ? 16.887 -1.915 -18.935 1.00 73.31 81 PRO A O 1
ATOM 609 N N . ALA A 1 82 ? 14.696 -1.719 -18.462 1.00 77.81 82 ALA A N 1
ATOM 610 C CA . ALA A 1 82 ? 14.758 -2.455 -17.209 1.00 77.81 82 ALA A CA 1
ATOM 611 C C . ALA A 1 82 ? 15.058 -3.938 -17.444 1.00 77.81 82 ALA A C 1
ATOM 613 O O . ALA A 1 82 ? 14.611 -4.523 -18.437 1.00 77.81 82 ALA A O 1
ATOM 614 N N . ASN A 1 83 ? 15.786 -4.572 -16.513 1.00 80.56 83 ASN A N 1
ATOM 615 C CA . ASN A 1 83 ? 15.751 -6.035 -16.464 1.00 80.56 83 ASN A CA 1
ATOM 616 C C . ASN A 1 83 ? 14.306 -6.506 -16.237 1.00 80.56 83 ASN A C 1
ATOM 618 O O . ASN A 1 83 ? 13.502 -5.810 -15.618 1.00 80.56 83 ASN A O 1
ATOM 622 N N . SER A 1 84 ? 13.999 -7.706 -16.727 1.00 84.56 84 SER A N 1
ATOM 623 C CA . SER A 1 84 ? 12.644 -8.262 -16.714 1.00 84.56 84 SER A CA 1
ATOM 624 C C . SER A 1 84 ? 12.109 -8.595 -15.317 1.00 84.56 84 SER A C 1
ATOM 626 O O . SER A 1 84 ? 10.911 -8.816 -15.180 1.00 84.56 84 SER A O 1
ATOM 628 N N . ASP A 1 85 ? 12.972 -8.670 -14.300 1.00 93.81 85 ASP A N 1
ATOM 629 C CA . ASP A 1 85 ? 12.630 -8.992 -12.914 1.00 93.81 85 ASP A CA 1
ATO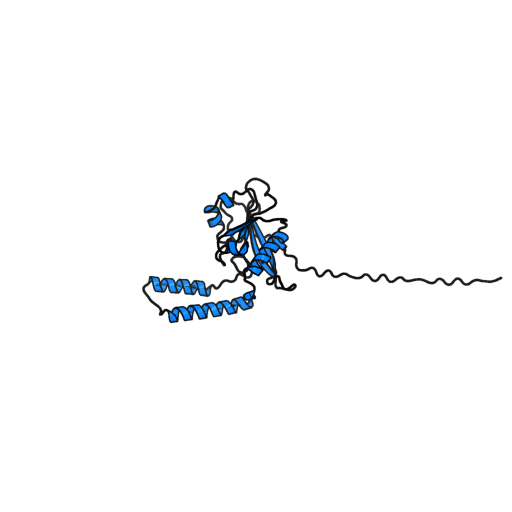M 630 C C . ASP A 1 85 ? 12.666 -7.735 -12.014 1.00 93.81 85 ASP A C 1
ATOM 632 O O . ASP A 1 85 ? 13.730 -7.345 -11.534 1.00 93.81 85 ASP A O 1
ATOM 636 N N . PRO A 1 86 ? 11.533 -7.073 -11.725 1.00 96.88 86 PRO A N 1
ATOM 637 C CA . PRO A 1 86 ? 11.518 -5.851 -10.925 1.00 96.88 86 PRO A CA 1
ATOM 638 C C . PRO A 1 86 ? 11.879 -6.126 -9.461 1.00 96.88 86 PRO A C 1
ATOM 640 O O . PRO A 1 86 ? 11.843 -7.263 -8.980 1.00 96.88 86 PRO A O 1
ATOM 643 N N . ILE A 1 87 ? 12.170 -5.063 -8.714 1.00 97.56 87 ILE A N 1
ATOM 644 C CA . ILE A 1 87 ? 12.188 -5.096 -7.249 1.00 97.56 87 ILE A CA 1
ATOM 645 C C . ILE A 1 87 ? 10.870 -4.537 -6.729 1.00 97.56 87 ILE A C 1
ATOM 647 O O . ILE A 1 87 ? 10.548 -3.384 -6.980 1.00 97.56 87 ILE A O 1
ATOM 651 N N . VAL A 1 88 ? 10.139 -5.327 -5.947 1.00 98.19 88 VAL A N 1
ATOM 652 C CA . VAL A 1 88 ? 8.945 -4.885 -5.225 1.00 98.19 88 VAL A CA 1
ATOM 653 C C . VAL A 1 88 ? 9.341 -4.505 -3.802 1.00 98.19 88 VAL A C 1
ATOM 655 O O . VAL A 1 88 ? 9.821 -5.338 -3.023 1.00 98.19 88 VAL A O 1
ATOM 658 N N . TYR A 1 89 ? 9.136 -3.239 -3.450 1.00 97.69 89 TYR A N 1
ATOM 659 C CA . TYR A 1 89 ? 9.389 -2.740 -2.104 1.00 97.69 89 TYR A CA 1
ATOM 660 C C . TYR A 1 89 ? 8.195 -3.032 -1.189 1.00 97.69 89 TYR A C 1
ATOM 662 O O . TYR A 1 89 ? 7.102 -2.498 -1.375 1.00 97.69 89 TYR A O 1
ATOM 670 N N . LEU A 1 90 ? 8.420 -3.836 -0.152 1.00 97.56 90 LEU A N 1
ATOM 671 C CA . LEU A 1 90 ? 7.421 -4.165 0.860 1.00 97.56 90 LEU A CA 1
ATOM 672 C C . LEU A 1 90 ? 7.605 -3.269 2.082 1.00 97.56 90 LEU A C 1
ATOM 674 O O . LEU A 1 90 ? 8.662 -3.241 2.729 1.00 97.56 90 LEU A O 1
ATOM 678 N N . SER A 1 91 ? 6.555 -2.522 2.402 1.00 94.69 91 SER A N 1
ATOM 679 C CA . SER A 1 91 ? 6.622 -1.453 3.385 1.00 94.69 91 SER A CA 1
ATOM 680 C C . SER A 1 91 ? 6.516 -1.938 4.820 1.00 94.69 91 SER A C 1
ATOM 682 O O . SER A 1 91 ? 5.711 -2.793 5.165 1.00 94.69 91 SER A O 1
ATOM 684 N N . GLY A 1 92 ? 7.311 -1.305 5.682 1.00 91.38 92 GLY A N 1
ATOM 685 C CA . GLY A 1 92 ? 7.214 -1.421 7.133 1.00 91.38 92 GLY A CA 1
ATOM 686 C C . GLY A 1 92 ? 6.010 -0.703 7.749 1.00 91.38 92 GLY A C 1
ATOM 687 O O . GLY A 1 92 ? 5.164 -0.158 7.045 1.00 91.38 92 GLY A O 1
ATOM 688 N N . GLY A 1 93 ? 5.972 -0.668 9.084 1.00 90.00 93 GLY A N 1
ATOM 689 C CA . GLY A 1 93 ? 4.848 -0.147 9.868 1.00 90.00 93 GLY A CA 1
ATOM 690 C C . GLY A 1 93 ? 4.220 -1.275 10.688 1.00 90.00 93 GLY A C 1
ATOM 691 O O . GLY A 1 93 ? 4.796 -1.613 11.726 1.00 90.00 93 GLY A O 1
ATOM 692 N N . PRO A 1 94 ? 3.128 -1.922 10.222 1.00 88.50 94 PRO A N 1
ATOM 693 C CA . PRO A 1 94 ? 2.366 -1.703 8.973 1.00 88.50 94 PRO A CA 1
ATOM 694 C C . PRO A 1 94 ? 1.565 -0.385 8.953 1.00 88.50 94 PRO A C 1
ATOM 696 O O . PRO A 1 94 ? 1.547 0.338 9.943 1.00 88.50 94 PRO A O 1
ATOM 699 N N . GLY A 1 95 ? 0.910 -0.073 7.826 1.00 89.69 95 GLY A N 1
ATOM 700 C CA . GLY A 1 95 ? -0.034 1.053 7.707 1.00 89.69 95 GLY A CA 1
ATOM 701 C C . GLY A 1 95 ? 0.544 2.364 7.158 1.00 89.69 95 GLY A C 1
ATOM 702 O O . GLY A 1 95 ? -0.196 3.323 6.975 1.00 89.69 95 GLY A O 1
ATOM 703 N N . GLY A 1 96 ? 1.849 2.423 6.874 1.00 89.56 96 GLY A N 1
ATOM 704 C CA . GLY A 1 96 ? 2.476 3.598 6.262 1.00 89.56 96 GLY A CA 1
ATOM 705 C C . GLY A 1 96 ? 2.419 3.557 4.735 1.00 89.56 96 GLY A C 1
ATOM 706 O O . GLY A 1 96 ? 2.920 2.602 4.139 1.00 89.56 96 GLY A O 1
ATOM 707 N N . SER A 1 97 ? 1.862 4.600 4.111 1.00 95.12 97 SER A N 1
ATOM 708 C CA . SER A 1 97 ? 1.918 4.780 2.653 1.00 95.12 97 SER A CA 1
ATOM 709 C C . SER A 1 97 ? 3.350 5.048 2.213 1.00 95.12 97 SER A C 1
ATOM 711 O O . SER A 1 97 ? 4.030 5.922 2.760 1.00 95.12 97 SER A O 1
ATOM 713 N N . ARG A 1 98 ? 3.818 4.293 1.220 1.00 94.06 98 ARG A N 1
ATOM 714 C CA . ARG A 1 98 ? 5.147 4.507 0.639 1.00 94.06 98 ARG A CA 1
ATOM 715 C C . ARG A 1 98 ? 5.092 5.448 -0.546 1.00 94.06 98 ARG A C 1
ATOM 717 O O . ARG A 1 98 ? 6.070 6.145 -0.783 1.00 94.06 98 ARG A O 1
ATOM 724 N N . LEU A 1 99 ? 3.947 5.521 -1.215 1.00 97.06 99 LEU A N 1
ATOM 725 C CA . LEU A 1 99 ? 3.711 6.476 -2.288 1.00 97.06 99 LEU A CA 1
ATOM 726 C C . LEU A 1 99 ? 3.663 7.917 -1.763 1.00 97.06 99 LEU A C 1
ATOM 728 O O . LEU A 1 99 ? 4.310 8.793 -2.325 1.00 97.06 99 LEU A O 1
ATOM 732 N N . MET A 1 100 ? 3.011 8.169 -0.621 1.00 95.25 100 MET A N 1
ATOM 733 C CA . MET A 1 100 ? 3.034 9.498 0.018 1.00 95.25 100 MET A CA 1
ATOM 734 C C . MET A 1 100 ? 4.435 9.914 0.497 1.00 95.25 100 MET A C 1
ATOM 736 O O . MET A 1 100 ? 4.716 11.102 0.631 1.00 95.25 100 MET A O 1
ATOM 740 N N . LEU A 1 101 ? 5.316 8.946 0.762 1.00 93.75 101 LEU A N 1
ATOM 741 C CA . LEU A 1 101 ? 6.690 9.172 1.218 1.00 93.75 101 LEU A CA 1
ATOM 742 C C . LEU A 1 101 ? 7.729 8.950 0.110 1.00 93.75 101 LEU A C 1
ATOM 744 O O . LEU A 1 101 ? 8.922 8.864 0.409 1.00 93.75 101 LEU A O 1
ATOM 748 N N . LEU A 1 102 ? 7.303 8.849 -1.153 1.00 95.19 102 LEU A N 1
ATOM 749 C CA . LEU A 1 102 ? 8.170 8.446 -2.258 1.00 95.19 102 LEU A CA 1
ATOM 750 C C . LEU A 1 102 ? 9.345 9.411 -2.446 1.00 95.19 102 LEU A C 1
ATOM 752 O O . LEU A 1 102 ? 10.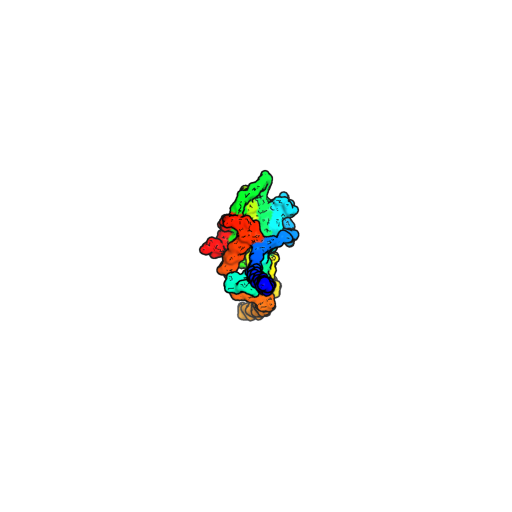486 8.964 -2.519 1.00 95.19 102 LEU A O 1
ATOM 756 N N . ASN A 1 103 ? 9.087 10.722 -2.427 1.00 94.00 103 ASN A N 1
ATOM 757 C CA . ASN A 1 103 ? 10.126 11.747 -2.593 1.00 94.00 103 ASN A CA 1
ATOM 758 C C . ASN A 1 103 ? 11.153 11.703 -1.460 1.00 94.00 103 ASN A C 1
ATOM 760 O O . ASN A 1 103 ? 12.356 11.672 -1.708 1.00 94.00 103 ASN A O 1
ATOM 764 N N . PHE A 1 104 ? 10.687 11.575 -0.216 1.00 93.12 104 PHE A N 1
ATOM 765 C CA . PHE A 1 104 ? 11.575 11.398 0.931 1.00 93.12 104 PHE A CA 1
ATOM 766 C C . PHE A 1 104 ? 12.427 10.124 0.810 1.00 93.12 104 PHE A C 1
ATOM 768 O O . PHE A 1 104 ? 13.607 10.118 1.168 1.00 93.12 104 PHE A O 1
ATOM 775 N N . MET A 1 105 ? 11.847 9.035 0.296 1.00 92.62 105 MET A N 1
ATOM 776 C CA . MET A 1 105 ? 12.560 7.779 0.073 1.00 92.62 105 MET A CA 1
ATOM 777 C C . MET A 1 105 ? 13.611 7.907 -1.037 1.00 92.62 105 MET A C 1
ATOM 779 O O . MET A 1 105 ? 14.726 7.422 -0.848 1.00 92.62 105 MET A O 1
ATOM 783 N N . ALA A 1 106 ? 13.287 8.584 -2.143 1.00 92.81 106 ALA A N 1
ATOM 784 C CA . ALA A 1 106 ? 14.206 8.851 -3.250 1.00 92.81 106 ALA A CA 1
ATOM 785 C C . ALA A 1 106 ? 15.419 9.676 -2.805 1.00 92.81 106 ALA A C 1
ATOM 787 O O . ALA A 1 106 ? 16.556 9.341 -3.135 1.00 92.81 106 ALA A O 1
ATOM 788 N N . GLU A 1 107 ? 15.192 10.697 -1.978 1.00 92.94 107 GLU A N 1
ATOM 789 C CA . GLU A 1 107 ? 16.258 11.523 -1.404 1.00 92.94 107 GLU A CA 1
ATOM 790 C C . GLU A 1 107 ? 17.112 10.762 -0.381 1.00 92.94 107 GLU A C 1
ATOM 792 O O . GLU A 1 107 ? 18.335 10.908 -0.351 1.00 92.94 107 GLU A O 1
ATOM 797 N N . SER A 1 108 ? 16.479 9.941 0.462 1.00 91.94 108 SER A N 1
ATOM 798 C CA . SER A 1 108 ? 17.157 9.245 1.564 1.00 91.94 108 SER A CA 1
ATOM 799 C C . SER A 1 108 ? 17.900 7.981 1.122 1.00 91.94 108 SER A C 1
ATOM 801 O O . SER A 1 108 ? 18.876 7.589 1.763 1.00 91.94 108 SER A O 1
ATOM 803 N N . TYR A 1 109 ? 17.456 7.335 0.039 1.00 90.44 109 TYR A N 1
ATOM 804 C CA . TYR A 1 109 ? 18.043 6.102 -0.493 1.00 90.44 109 TYR A CA 1
ATOM 805 C C . TYR A 1 109 ? 18.298 6.160 -2.012 1.00 90.44 109 TYR A C 1
ATOM 807 O O . TYR A 1 109 ? 17.841 5.267 -2.731 1.00 90.44 109 TYR A O 1
ATOM 815 N N . PRO A 1 110 ? 19.099 7.118 -2.529 1.00 91.06 110 PRO A N 1
ATOM 816 C CA . PRO A 1 110 ? 19.364 7.232 -3.966 1.00 91.06 110 PRO A CA 1
ATOM 817 C C . PRO A 1 110 ? 19.839 5.934 -4.647 1.00 91.06 110 PRO A C 1
ATOM 819 O O . PRO A 1 110 ? 19.390 5.657 -5.757 1.00 91.06 110 PRO A O 1
ATOM 822 N N . PRO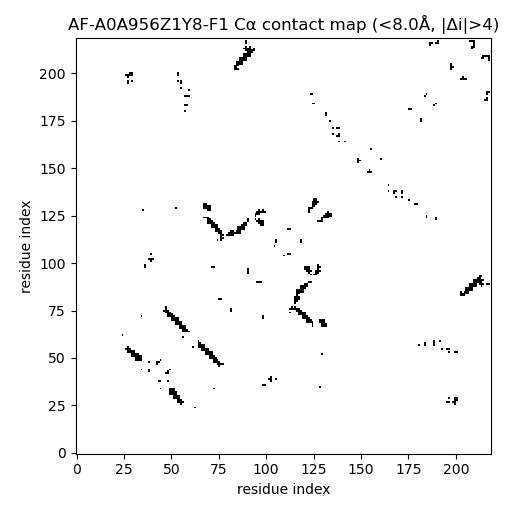 A 1 111 ? 20.674 5.075 -4.014 1.00 91.75 111 PRO A N 1
ATOM 823 C CA . PRO A 1 111 ? 21.089 3.819 -4.639 1.00 91.75 111 PRO A CA 1
ATOM 824 C C . PRO A 1 111 ? 19.941 2.863 -4.991 1.00 91.75 111 PRO A C 1
ATOM 826 O O . PRO A 1 111 ? 20.099 2.065 -5.905 1.00 91.75 111 PRO A O 1
ATOM 829 N N . MET A 1 112 ? 18.801 2.925 -4.292 1.00 90.56 112 MET A N 1
ATOM 830 C CA . MET A 1 112 ? 17.633 2.085 -4.589 1.00 90.56 112 MET A CA 1
ATOM 831 C C . MET A 1 112 ? 16.918 2.518 -5.877 1.00 90.56 112 MET A C 1
ATOM 833 O O . MET A 1 112 ? 16.359 1.678 -6.570 1.00 90.56 112 MET A O 1
ATOM 837 N N . PHE A 1 113 ? 16.977 3.807 -6.208 1.00 91.50 113 PHE A N 1
ATOM 838 C CA . PHE A 1 113 ? 16.347 4.400 -7.394 1.00 91.50 113 PHE A CA 1
ATOM 839 C C . PHE A 1 113 ? 17.282 4.432 -8.610 1.00 91.50 113 PHE A C 1
ATOM 841 O O . PHE A 1 113 ? 16.861 4.758 -9.710 1.00 91.50 113 PHE A O 1
ATOM 848 N N . ALA A 1 114 ? 18.557 4.090 -8.416 1.00 88.75 114 ALA A N 1
ATOM 849 C CA . ALA A 1 114 ? 19.569 4.015 -9.467 1.00 88.75 114 ALA A CA 1
ATOM 850 C C . ALA A 1 114 ? 19.854 2.568 -9.919 1.00 88.75 114 ALA A C 1
ATOM 852 O O . ALA A 1 114 ? 20.894 2.299 -10.521 1.00 88.75 114 ALA A O 1
ATOM 853 N N . LEU A 1 115 ? 18.981 1.619 -9.572 1.00 87.50 115 LEU A N 1
ATOM 854 C CA . LEU A 1 115 ? 19.114 0.221 -9.976 1.00 87.50 115 LEU A CA 1
ATOM 855 C C . LEU A 1 115 ? 18.784 0.071 -11.462 1.00 87.50 115 LEU A C 1
ATOM 857 O O . LEU A 1 115 ? 17.952 0.794 -11.984 1.00 87.50 115 LEU A O 1
ATOM 861 N N . GLU A 1 116 ? 19.384 -0.908 -12.139 1.00 91.56 116 GLU A N 1
ATOM 862 C CA . GLU A 1 116 ? 19.131 -1.197 -13.564 1.00 91.56 116 GLU A CA 1
ATOM 863 C C . GLU A 1 116 ? 17.835 -2.014 -13.777 1.00 91.56 116 GLU A C 1
ATOM 865 O O . GLU A 1 116 ? 17.765 -2.910 -14.619 1.00 91.56 116 GLU A O 1
ATOM 870 N N . ARG A 1 117 ? 16.818 -1.801 -12.939 1.00 93.75 117 ARG A N 1
ATOM 871 C CA . ARG A 1 117 ? 15.564 -2.566 -12.897 1.00 93.75 117 ARG A CA 1
ATOM 872 C C . ARG A 1 117 ? 14.424 -1.662 -12.482 1.00 93.75 117 ARG A C 1
ATOM 874 O O . ARG A 1 117 ? 14.660 -0.710 -11.742 1.00 93.75 117 ARG A O 1
ATOM 881 N N . ASP A 1 118 ? 13.213 -2.031 -12.874 1.00 96.56 118 ASP A N 1
ATOM 882 C CA . ASP A 1 118 ? 12.018 -1.395 -12.339 1.00 96.56 118 ASP A CA 1
ATOM 883 C C . ASP A 1 118 ? 11.981 -1.561 -10.814 1.00 96.56 118 ASP A C 1
ATOM 885 O O . ASP A 1 118 ? 12.170 -2.661 -10.276 1.00 96.56 118 ASP A O 1
ATOM 889 N N . LEU A 1 119 ? 11.723 -0.461 -10.116 1.00 96.81 119 LEU A N 1
ATOM 890 C CA . LEU A 1 119 ? 11.408 -0.449 -8.696 1.00 96.81 119 LEU A CA 1
ATOM 891 C C . LEU A 1 119 ? 9.908 -0.210 -8.547 1.00 96.81 119 LEU A C 1
ATOM 893 O O . LEU A 1 119 ? 9.405 0.881 -8.806 1.00 96.81 119 LEU A O 1
ATOM 897 N N . ILE A 1 120 ? 9.199 -1.238 -8.101 1.00 97.94 120 ILE A N 1
ATOM 898 C CA . ILE A 1 120 ? 7.767 -1.186 -7.848 1.00 97.94 120 ILE A CA 1
ATOM 899 C C . ILE A 1 120 ? 7.545 -0.789 -6.394 1.00 97.94 120 ILE A C 1
ATOM 901 O O . ILE A 1 120 ? 7.875 -1.527 -5.458 1.00 97.94 120 ILE A O 1
ATOM 905 N N . ILE A 1 121 ? 6.945 0.380 -6.214 1.00 97.88 121 ILE A N 1
ATOM 906 C CA . ILE A 1 121 ? 6.474 0.881 -4.930 1.00 97.88 121 ILE A CA 1
ATOM 907 C C . ILE A 1 121 ? 4.955 0.837 -4.955 1.00 97.88 121 ILE A C 1
ATOM 909 O O . ILE A 1 121 ? 4.334 1.302 -5.903 1.00 97.88 121 ILE A O 1
ATOM 913 N N . PHE A 1 122 ? 4.330 0.303 -3.914 1.00 98.44 122 PHE A N 1
ATOM 914 C CA . PHE A 1 122 ? 2.876 0.286 -3.834 1.00 98.44 122 PHE A CA 1
ATOM 915 C C . PHE A 1 122 ? 2.400 0.522 -2.409 1.00 98.44 122 PHE A C 1
ATOM 917 O O . PHE A 1 122 ? 3.112 0.249 -1.435 1.00 98.44 122 PHE A O 1
ATOM 924 N N . ASP A 1 123 ? 1.175 1.017 -2.300 1.00 98.50 123 ASP A N 1
ATOM 925 C CA . ASP A 1 123 ? 0.477 1.067 -1.032 1.00 98.50 123 ASP A CA 1
ATOM 926 C C . ASP A 1 123 ? -0.273 -0.252 -0.820 1.00 98.50 123 ASP A C 1
ATOM 928 O O . ASP A 1 123 ? -1.112 -0.672 -1.616 1.00 98.50 123 ASP A O 1
ATOM 932 N N . GLN A 1 124 ? 0.046 -0.940 0.273 1.00 98.06 124 GLN A N 1
ATOM 933 C CA . GLN A 1 124 ? -0.593 -2.207 0.631 1.00 98.06 124 GLN A CA 1
ATOM 934 C C . GLN A 1 124 ? -2.102 -2.013 0.885 1.00 98.06 124 GLN A C 1
ATOM 936 O O . GLN A 1 124 ? -2.561 -0.894 1.122 1.00 98.06 124 GLN A O 1
ATOM 941 N N . ARG A 1 125 ? -2.887 -3.101 0.851 1.00 98.19 125 ARG A N 1
ATOM 942 C CA . ARG A 1 125 ? -4.343 -3.058 1.085 1.00 98.19 125 ARG A CA 1
ATOM 943 C C . ARG A 1 125 ? -4.706 -2.202 2.305 1.00 98.19 125 ARG A C 1
ATOM 945 O O . ARG A 1 125 ? -4.144 -2.378 3.385 1.00 98.19 125 ARG A O 1
ATOM 952 N N . GLY A 1 126 ? -5.646 -1.274 2.134 1.00 97.69 126 GLY A N 1
ATOM 953 C CA . GLY A 1 126 ? -6.098 -0.393 3.214 1.00 97.69 126 GLY A CA 1
ATOM 954 C C . GLY A 1 126 ? -5.212 0.819 3.497 1.00 97.69 126 GLY A C 1
ATOM 955 O O . GLY A 1 126 ? -5.504 1.551 4.436 1.00 97.69 126 GLY A O 1
ATOM 956 N N . VAL A 1 127 ? -4.143 1.052 2.732 1.00 97.19 127 VAL A N 1
ATOM 957 C CA . VAL A 1 127 ? -3.161 2.108 3.017 1.00 97.19 127 VAL A CA 1
ATOM 958 C C . VAL A 1 127 ? -3.150 3.178 1.927 1.00 97.19 127 VAL A C 1
ATOM 960 O O . VAL A 1 127 ? -3.219 2.862 0.745 1.00 97.19 127 VAL A O 1
ATOM 963 N N . GLY A 1 128 ? -2.990 4.442 2.332 1.00 96.00 128 GLY A N 1
ATOM 964 C CA . GLY A 1 128 ? -2.640 5.550 1.439 1.00 96.00 128 GLY A CA 1
ATOM 965 C C . GLY A 1 128 ? -3.588 5.713 0.257 1.00 96.00 128 GLY A C 1
ATOM 966 O O . GLY A 1 128 ? -4.779 5.947 0.446 1.00 96.00 128 GLY A O 1
ATOM 967 N N . TYR A 1 129 ? -3.047 5.602 -0.956 1.00 98.12 129 TYR A N 1
ATOM 968 C CA . TYR A 1 129 ? -3.817 5.772 -2.189 1.00 98.12 129 TYR A CA 1
ATOM 969 C C . TYR A 1 129 ? -4.574 4.511 -2.633 1.00 98.12 129 TYR A C 1
ATOM 971 O O . TYR A 1 129 ? -5.344 4.578 -3.596 1.00 98.12 129 TYR A O 1
ATOM 979 N N . SER A 1 130 ? -4.383 3.375 -1.954 1.00 98.44 130 SER A N 1
ATOM 980 C CA . SER A 1 130 ? -5.135 2.141 -2.209 1.00 98.44 130 SER A CA 1
ATOM 981 C C . SER A 1 130 ? -6.583 2.260 -1.738 1.00 98.44 130 SER A C 1
ATOM 983 O O . SER A 1 130 ? -6.895 2.986 -0.798 1.00 98.44 130 SER A O 1
ATOM 985 N N . GLN A 1 131 ? -7.489 1.549 -2.409 1.00 98.12 131 GLN A N 1
ATOM 986 C CA . GLN A 1 1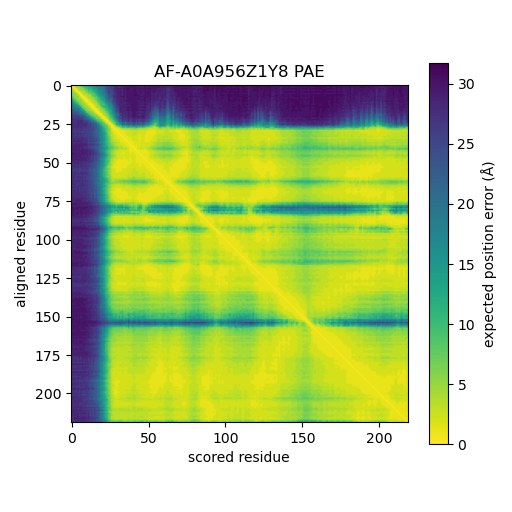31 ? -8.932 1.697 -2.238 1.00 98.12 131 GLN A CA 1
ATOM 987 C C . GLN A 1 131 ? -9.585 0.367 -1.825 1.00 98.12 131 GLN A C 1
ATOM 989 O O . GLN A 1 131 ? -9.435 -0.618 -2.550 1.00 98.12 131 GLN A O 1
ATOM 994 N N . PRO A 1 132 ? -10.347 0.333 -0.714 1.00 97.75 132 PRO A N 1
ATOM 995 C CA . PRO A 1 132 ? -10.568 1.449 0.209 1.00 97.75 132 PRO A CA 1
ATOM 996 C C . PRO A 1 132 ? -9.319 1.738 1.059 1.00 97.75 132 PRO A C 1
ATOM 998 O O . PRO A 1 132 ? -8.574 0.820 1.401 1.00 97.75 132 PRO A O 1
ATOM 1001 N N . ALA A 1 133 ? -9.123 3.007 1.421 1.00 96.69 133 ALA A N 1
ATOM 1002 C CA . ALA A 1 133 ? -8.129 3.414 2.409 1.00 96.69 133 ALA A CA 1
ATOM 1003 C C . ALA A 1 133 ? -8.755 3.324 3.809 1.00 96.69 133 ALA A C 1
ATOM 1005 O O . ALA A 1 133 ? -9.818 3.894 4.050 1.00 96.69 133 ALA A O 1
ATOM 1006 N N . LEU A 1 134 ? -8.111 2.608 4.732 1.00 96.38 134 LEU A N 1
ATOM 1007 C CA . LEU A 1 134 ? -8.594 2.402 6.097 1.00 96.38 134 LEU A CA 1
ATOM 1008 C C . LEU A 1 134 ? -7.996 3.458 7.029 1.00 96.38 134 LEU A C 1
ATOM 1010 O O . LEU A 1 134 ? -7.047 3.199 7.770 1.00 96.38 134 LEU A O 1
ATOM 1014 N N . ILE A 1 135 ? -8.530 4.674 6.943 1.00 93.06 135 ILE A N 1
ATOM 1015 C CA . ILE A 1 135 ? -8.059 5.837 7.701 1.00 93.06 135 ILE A CA 1
ATOM 1016 C C . ILE A 1 135 ? -9.093 6.189 8.773 1.00 93.06 135 ILE A C 1
ATOM 1018 O O . ILE A 1 135 ? -10.283 6.237 8.484 1.00 93.06 135 ILE A O 1
ATOM 1022 N N . CYS A 1 136 ? -8.618 6.479 9.987 1.00 94.94 136 CYS A N 1
ATOM 1023 C CA . CYS A 1 136 ? -9.415 7.033 11.084 1.00 94.94 136 CYS A CA 1
ATOM 1024 C C . CYS A 1 136 ? -9.041 8.510 11.300 1.00 94.94 136 CYS A C 1
ATOM 1026 O O . CYS A 1 136 ? -8.175 8.782 12.140 1.00 94.94 136 CYS A O 1
ATOM 1028 N N . PRO A 1 137 ? -9.595 9.465 10.533 1.00 93.62 137 PRO A N 1
ATOM 1029 C CA . PRO A 1 137 ? -9.216 10.874 10.651 1.00 93.62 137 PRO A CA 1
ATOM 1030 C C . PRO A 1 137 ? -9.497 11.441 12.050 1.00 93.62 137 PRO A C 1
ATOM 1032 O O . PRO A 1 137 ? -8.648 12.131 12.607 1.00 93.62 137 PRO A O 1
ATOM 1035 N N . GLU A 1 138 ? -10.598 11.042 12.680 1.00 94.19 138 GLU A N 1
ATOM 1036 C CA . GLU A 1 138 ? -10.992 11.479 14.024 1.00 94.19 138 GLU A CA 1
ATOM 1037 C C . GLU A 1 138 ? -9.972 11.040 15.084 1.00 94.19 138 GLU A C 1
ATOM 1039 O O . GLU A 1 138 ? -9.753 11.722 16.083 1.00 94.19 138 GLU A O 1
ATOM 1044 N N . MET A 1 139 ? -9.299 9.903 14.867 1.00 94.50 139 MET A N 1
ATOM 1045 C CA . MET A 1 139 ? -8.209 9.472 15.745 1.00 94.50 139 MET A CA 1
ATOM 1046 C C . MET A 1 139 ? -6.967 10.339 15.592 1.00 94.50 139 MET A C 1
ATOM 1048 O O . MET A 1 139 ? -6.264 10.562 16.575 1.00 94.50 139 MET A O 1
ATOM 1052 N N . VAL A 1 140 ? -6.675 10.809 14.379 1.00 91.69 140 VAL A N 1
ATOM 1053 C CA . VAL A 1 140 ? -5.551 11.722 14.140 1.00 91.69 140 VAL A CA 1
ATOM 1054 C C . VAL A 1 140 ? -5.825 13.064 14.814 1.00 91.69 140 VAL A C 1
ATOM 1056 O O . VAL A 1 140 ? -4.950 13.578 15.508 1.00 91.69 140 VAL A O 1
ATOM 1059 N N . GLU A 1 141 ? -7.043 13.584 14.668 1.00 94.50 141 GLU A N 1
ATOM 1060 C CA . GLU A 1 141 ? -7.493 14.821 15.313 1.00 94.50 141 GLU A CA 1
ATOM 1061 C C . GLU A 1 141 ? -7.416 14.710 16.840 1.00 94.50 141 GLU A C 1
ATOM 1063 O O . GLU A 1 141 ? -6.742 15.519 17.477 1.00 94.50 141 GLU A O 1
ATOM 1068 N N . LEU A 1 142 ? -7.975 13.642 17.423 1.00 94.06 142 LEU A N 1
ATOM 1069 C CA . LEU A 1 142 ? -7.909 13.405 18.866 1.00 94.06 142 LEU A CA 1
ATOM 1070 C C . LEU A 1 142 ? -6.462 13.328 19.374 1.00 94.06 142 LEU A C 1
ATOM 1072 O O . LEU A 1 142 ? -6.140 13.866 20.430 1.00 94.06 142 LEU A O 1
ATOM 1076 N N . LEU A 1 143 ? -5.566 12.644 18.656 1.00 91.81 143 LEU A N 1
ATOM 1077 C CA . LEU A 1 143 ? -4.163 12.547 19.068 1.00 91.81 143 LEU A CA 1
ATOM 1078 C C . LEU A 1 143 ? -3.444 13.901 19.018 1.00 91.81 143 LEU A C 1
ATOM 1080 O O . LEU A 1 143 ? -2.608 14.154 19.885 1.00 91.81 143 LEU A O 1
ATOM 1084 N N . ALA A 1 144 ? -3.768 14.759 18.048 1.00 92.25 144 ALA A N 1
ATOM 1085 C CA . ALA A 1 144 ? -3.228 16.113 17.971 1.00 92.2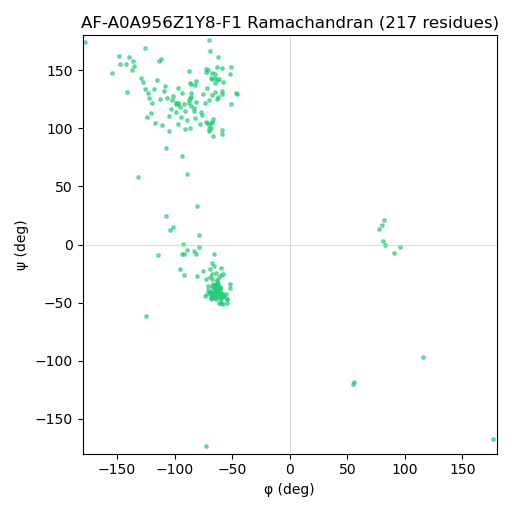5 144 ALA A CA 1
ATOM 1086 C C . ALA A 1 144 ? -3.736 16.987 19.129 1.00 92.25 144 ALA A C 1
ATOM 1088 O O . ALA A 1 144 ? -2.936 17.633 19.801 1.00 92.25 144 ALA A O 1
ATOM 1089 N N . GLU A 1 145 ? -5.036 16.935 19.427 1.00 90.88 145 GLU A N 1
ATOM 1090 C CA . GLU A 1 145 ? -5.627 17.658 20.560 1.00 90.88 145 GLU A CA 1
ATOM 1091 C C . GLU A 1 145 ? -4.998 17.234 21.893 1.00 90.88 145 GLU A C 1
ATOM 1093 O O . GLU A 1 145 ? -4.590 18.075 22.694 1.00 90.88 145 GLU A O 1
ATOM 1098 N N . LEU A 1 146 ? -4.860 15.924 22.124 1.00 89.38 146 LEU A N 1
ATOM 1099 C CA . LEU A 1 146 ? -4.230 15.391 23.335 1.00 89.38 146 LEU A CA 1
ATOM 1100 C C . LEU A 1 146 ? -2.768 15.835 23.481 1.00 89.38 146 LEU A C 1
ATOM 1102 O O . LEU A 1 146 ? -2.321 16.091 24.599 1.00 89.38 146 LEU A O 1
ATOM 1106 N N . PHE A 1 147 ? -2.032 15.932 22.371 1.00 89.12 147 PHE A N 1
ATOM 1107 C CA . PHE A 1 147 ? -0.662 16.442 22.373 1.00 89.12 147 PHE A CA 1
ATOM 1108 C C . PHE A 1 147 ? -0.611 17.930 22.748 1.00 89.12 147 PHE A C 1
ATOM 1110 O O . PHE A 1 147 ? 0.225 18.327 23.561 1.00 89.12 147 PHE A O 1
ATOM 1117 N N . ASP A 1 148 ? -1.523 18.746 22.216 1.00 88.75 148 ASP A N 1
ATOM 1118 C CA . ASP A 1 148 ? -1.609 20.170 22.549 1.00 88.75 148 ASP A CA 1
ATOM 1119 C C . ASP A 1 148 ? -1.966 20.402 24.025 1.00 88.75 148 ASP A C 1
ATOM 1121 O O . ASP A 1 148 ? -1.387 21.290 24.658 1.00 88.75 148 ASP A O 1
ATOM 1125 N N . TYR A 1 149 ? -2.861 19.586 24.595 1.00 87.00 149 TYR A N 1
ATOM 1126 C CA . TYR A 1 149 ? -3.174 19.598 26.030 1.00 87.00 149 TYR A CA 1
ATOM 1127 C C . TYR A 1 149 ? -1.927 19.338 26.883 1.00 87.00 149 TYR A C 1
ATOM 1129 O O . TYR A 1 149 ? -1.606 20.126 27.779 1.00 87.00 149 TYR A O 1
ATOM 1137 N N . GLU A 1 150 ? -1.188 18.268 26.571 1.00 85.88 150 GLU A N 1
ATOM 1138 C CA . GLU A 1 150 ? 0.037 17.904 27.288 1.00 85.88 150 GLU A CA 1
ATOM 1139 C C . GLU A 1 150 ? 1.099 19.010 27.182 1.00 85.88 150 GLU A C 1
ATOM 1141 O O . GLU A 1 150 ? 1.711 19.394 28.183 1.00 85.88 150 GLU A O 1
ATOM 1146 N N . TRP A 1 151 ? 1.278 19.582 25.988 1.00 87.62 151 TRP A N 1
ATOM 1147 C CA . TRP A 1 151 ? 2.224 20.672 25.746 1.00 87.62 151 TRP A CA 1
ATOM 1148 C C . TRP A 1 151 ? 1.896 21.943 26.546 1.00 87.62 151 TRP A C 1
ATOM 1150 O O . TRP A 1 151 ? 2.801 22.649 26.998 1.00 87.62 151 TRP A O 1
ATOM 1160 N N . GLN A 1 152 ? 0.609 22.228 26.764 1.00 89.50 152 GLN A N 1
ATOM 1161 C CA . GLN A 1 152 ? 0.136 23.363 27.566 1.00 89.50 152 GLN A CA 1
ATOM 1162 C C . GLN A 1 152 ? 0.222 23.118 29.084 1.00 89.50 152 GLN A C 1
ATOM 1164 O O . GLN A 1 152 ? -0.052 24.025 29.872 1.00 89.50 152 GLN A O 1
ATOM 1169 N N . GLY A 1 153 ? 0.653 21.926 29.511 1.00 82.06 153 GLY A N 1
ATOM 1170 C CA . GLY A 1 153 ? 0.733 21.539 30.919 1.00 82.06 153 GLY A CA 1
ATOM 1171 C C . GLY A 1 153 ? -0.618 21.158 31.526 1.00 82.06 153 GLY A C 1
ATOM 1172 O O . GLY A 1 153 ? -0.732 21.050 32.750 1.00 82.06 153 GLY A O 1
ATOM 1173 N N . GLU A 1 154 ? -1.637 20.952 30.692 1.00 80.06 154 GLU A N 1
ATOM 1174 C CA . GLU A 1 154 ? -2.922 20.408 31.105 1.00 80.06 154 GLU A CA 1
ATOM 1175 C C . GLU A 1 154 ? -2.841 18.878 31.089 1.00 80.06 154 GLU A C 1
ATOM 1177 O O . GLU A 1 154 ? -2.243 18.267 30.206 1.00 80.06 154 GLU A O 1
ATOM 1182 N N . THR A 1 155 ? -3.411 18.228 32.102 1.00 70.00 155 THR A N 1
ATOM 1183 C CA . THR A 1 155 ? -3.429 16.763 32.182 1.00 70.00 155 THR A CA 1
ATOM 1184 C C . THR A 1 155 ? -4.863 16.293 32.314 1.00 70.00 155 THR A C 1
ATOM 1186 O O . THR A 1 155 ? -5.508 16.491 33.342 1.00 70.00 155 THR A O 1
ATOM 1189 N N . LEU A 1 156 ? -5.361 15.663 31.252 1.00 75.62 156 LEU A N 1
ATOM 1190 C CA . LEU A 1 156 ? -6.525 14.797 31.356 1.00 75.62 156 LEU A CA 1
ATOM 1191 C C . LEU A 1 156 ? -6.143 13.568 32.181 1.00 75.62 156 LEU A C 1
ATOM 1193 O O . LEU A 1 156 ? -4.996 13.110 32.152 1.00 75.62 156 LEU A O 1
ATOM 1197 N N . ASP A 1 157 ? -7.104 13.032 32.929 1.00 88.56 157 ASP A N 1
ATOM 1198 C CA . ASP A 1 157 ? -6.869 11.774 33.618 1.00 88.56 157 ASP A CA 1
ATOM 1199 C C . ASP A 1 157 ? -6.658 10.651 32.580 1.00 88.56 157 ASP A C 1
ATOM 1201 O O . ASP A 1 157 ? -7.260 10.643 31.501 1.00 88.56 157 ASP A O 1
ATOM 1205 N N . ALA A 1 158 ? -5.757 9.716 32.886 1.00 87.75 158 ALA A N 1
ATOM 1206 C CA . ALA A 1 158 ? -5.363 8.670 31.946 1.00 87.75 158 ALA A CA 1
ATOM 1207 C C . ALA A 1 158 ? -6.527 7.751 31.535 1.00 87.75 158 ALA A C 1
ATOM 1209 O O . ALA A 1 158 ? -6.504 7.201 30.433 1.00 87.75 158 ALA A O 1
ATOM 1210 N N . GLU A 1 159 ? -7.528 7.586 32.399 1.00 92.06 159 GLU A N 1
ATOM 1211 C CA . GLU A 1 159 ? -8.730 6.810 32.116 1.00 92.06 159 GLU A CA 1
ATOM 1212 C C . GLU A 1 159 ? -9.651 7.561 31.151 1.00 92.06 159 GLU A C 1
ATOM 1214 O O . GLU A 1 159 ? -10.063 6.982 30.150 1.00 92.06 159 GLU A O 1
ATOM 1219 N N . GLY A 1 160 ? -9.869 8.861 31.352 1.00 89.94 160 GLY A N 1
ATOM 1220 C CA . GLY A 1 160 ? -10.615 9.708 30.420 1.00 89.94 160 GLY A CA 1
ATOM 1221 C C . GLY A 1 160 ? -9.978 9.749 29.026 1.00 89.94 160 GLY A C 1
ATOM 1222 O O . GLY A 1 160 ? -10.665 9.597 28.018 1.00 89.94 160 GLY A O 1
ATOM 1223 N N . VAL A 1 161 ? -8.644 9.849 28.942 1.00 91.06 161 VAL A N 1
ATOM 1224 C CA . VAL A 1 161 ? -7.922 9.743 27.657 1.00 91.06 161 VAL A CA 1
ATOM 1225 C C . VAL A 1 161 ? -8.125 8.370 27.014 1.00 91.06 161 VAL A C 1
ATOM 1227 O O . VAL A 1 161 ? -8.260 8.262 25.793 1.00 91.06 161 VAL A O 1
ATOM 1230 N N . ARG A 1 162 ? -8.122 7.303 27.817 1.00 93.00 162 ARG A N 1
ATOM 1231 C CA . ARG A 1 162 ? -8.348 5.941 27.331 1.00 93.00 162 ARG A CA 1
ATOM 1232 C C . ARG A 1 162 ? -9.771 5.777 26.796 1.00 93.00 162 ARG A C 1
ATOM 1234 O O . ARG A 1 162 ? -9.929 5.164 25.745 1.00 93.00 162 ARG A O 1
ATOM 1241 N N . GLU A 1 163 ? -10.775 6.304 27.491 1.00 94.69 163 GLU A N 1
ATOM 1242 C CA . GLU A 1 163 ? -12.180 6.270 27.071 1.00 94.69 163 GLU A CA 1
ATOM 1243 C C . GLU A 1 163 ? -12.379 7.006 25.746 1.00 94.69 163 GLU A C 1
ATOM 1245 O O . GLU A 1 163 ? -12.859 6.392 24.796 1.00 94.69 163 GLU A O 1
ATOM 1250 N N . LEU A 1 164 ? -11.874 8.240 25.622 1.00 94.00 164 LEU A N 1
ATOM 1251 C CA . LEU A 1 164 ? -11.926 9.003 24.368 1.00 94.00 164 LEU A CA 1
ATOM 1252 C C . LEU A 1 164 ? -11.322 8.221 23.195 1.00 94.00 164 LEU A C 1
ATOM 1254 O O . LEU A 1 164 ? -11.930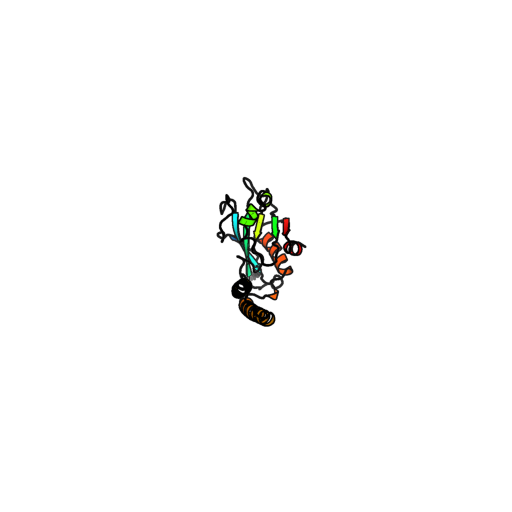 8.110 22.136 1.00 94.00 164 LEU A O 1
ATOM 1258 N N . LYS A 1 165 ? -10.143 7.616 23.385 1.00 95.25 165 LYS A N 1
ATOM 1259 C CA . LYS A 1 165 ? -9.500 6.810 22.334 1.00 95.25 165 LYS A CA 1
ATOM 1260 C C . LYS A 1 165 ? -10.321 5.581 21.955 1.00 95.25 165 LYS A C 1
ATOM 1262 O O . LYS A 1 165 ? -10.365 5.229 20.780 1.00 95.25 165 LYS A O 1
ATOM 1267 N N . VAL A 1 166 ? -10.921 4.899 22.931 1.00 96.75 166 VAL A N 1
ATOM 1268 C CA . VAL A 1 166 ? -11.746 3.710 22.674 1.00 96.75 166 VAL A CA 1
ATOM 1269 C C . VAL A 1 166 ? -13.013 4.086 21.919 1.00 96.75 166 VAL A C 1
ATOM 1271 O O . VAL A 1 166 ? -13.345 3.399 20.954 1.00 96.75 166 VAL A O 1
ATOM 1274 N N . ASP A 1 167 ? -13.685 5.164 22.312 1.00 97.19 167 ASP A N 1
ATOM 1275 C CA . ASP A 1 167 ? -14.909 5.625 21.660 1.00 97.19 167 ASP A CA 1
ATOM 1276 C C . ASP A 1 167 ? -14.627 6.056 20.217 1.00 97.19 167 ASP A C 1
ATOM 1278 O O . ASP A 1 167 ? -15.285 5.576 19.291 1.00 97.19 167 ASP A O 1
ATOM 1282 N N . THR A 1 168 ? -13.578 6.853 20.000 1.00 97.44 168 THR A N 1
ATOM 1283 C CA . THR A 1 168 ? -13.189 7.302 18.657 1.00 97.44 168 THR A CA 1
ATOM 1284 C C . THR A 1 168 ? -12.735 6.139 17.766 1.00 97.44 168 THR A C 1
ATOM 1286 O O . THR A 1 168 ? -13.154 6.048 16.612 1.00 97.44 168 THR A O 1
ATOM 1289 N N . LEU A 1 169 ? -11.948 5.183 18.282 1.00 96.69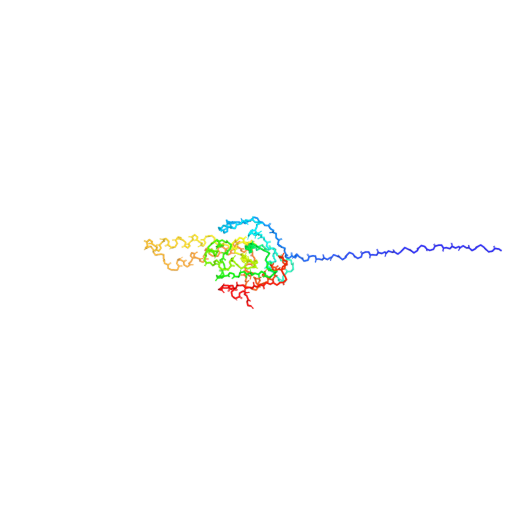 169 LEU A N 1
ATOM 1290 C CA . LEU A 1 169 ? -11.586 3.975 17.521 1.00 96.69 169 LEU A CA 1
ATOM 1291 C C . LEU A 1 169 ? -12.796 3.090 17.216 1.00 96.69 169 LEU A C 1
ATOM 1293 O O . LEU A 1 169 ? -12.839 2.455 16.165 1.00 96.69 169 LEU A O 1
ATOM 1297 N N . THR A 1 170 ? -13.760 3.019 18.133 1.00 97.38 170 THR A N 1
ATOM 1298 C CA . THR A 1 170 ? -14.981 2.229 17.953 1.00 97.38 170 THR A CA 1
ATOM 1299 C C . THR A 1 170 ? -15.833 2.810 16.835 1.00 97.38 170 THR A C 1
ATOM 1301 O O . THR A 1 170 ? -16.242 2.058 15.953 1.00 97.38 170 THR A O 1
ATOM 1304 N N . ALA A 1 171 ? -16.022 4.131 16.824 1.00 97.31 171 ALA A N 1
ATOM 1305 C CA . ALA A 1 171 ? -16.719 4.825 15.747 1.00 97.31 171 ALA A CA 1
ATOM 1306 C C . ALA A 1 171 ? -16.021 4.605 14.396 1.00 97.31 171 ALA A C 1
ATOM 1308 O O . ALA A 1 171 ? -16.650 4.118 13.460 1.00 97.31 171 ALA A O 1
ATOM 1309 N N . CYS A 1 172 ? -14.700 4.821 14.327 1.00 97.75 172 CYS A N 1
ATOM 1310 C CA . CYS A 1 172 ? -13.950 4.579 13.094 1.00 97.75 172 CYS A CA 1
ATOM 1311 C C . CYS A 1 172 ? -14.078 3.126 12.609 1.00 97.75 172 CYS A C 1
ATOM 1313 O O . CYS A 1 172 ? -14.297 2.873 11.426 1.00 97.75 172 CYS A O 1
ATOM 1315 N N . ARG A 1 173 ? -13.962 2.140 13.510 1.00 97.44 173 ARG A N 1
ATOM 1316 C CA . ARG A 1 173 ? -14.135 0.725 13.152 1.00 97.44 173 ARG A CA 1
ATOM 1317 C C . ARG A 1 173 ? -15.503 0.481 12.518 1.00 97.44 173 ARG A C 1
ATOM 1319 O O . ARG A 1 173 ? -15.578 -0.269 11.545 1.00 97.44 173 ARG A O 1
ATOM 1326 N N . ASP A 1 174 ? -16.561 1.051 13.081 1.00 97.19 174 ASP A N 1
ATOM 1327 C CA . ASP A 1 174 ? -17.925 0.845 12.595 1.00 97.19 174 ASP A CA 1
ATOM 1328 C C . ASP A 1 174 ? -18.111 1.453 11.197 1.00 97.19 174 ASP A C 1
ATOM 1330 O O . ASP A 1 174 ? -18.645 0.780 10.312 1.00 97.19 174 ASP A O 1
ATOM 1334 N N . ASP A 1 175 ? -17.561 2.645 10.959 1.00 96.88 175 ASP A N 1
ATOM 1335 C CA . ASP A 1 175 ? -17.565 3.285 9.639 1.00 96.88 175 ASP A CA 1
ATOM 1336 C C . ASP A 1 175 ? -16.755 2.484 8.610 1.00 96.88 175 ASP A C 1
ATOM 1338 O O . ASP A 1 175 ? -17.228 2.202 7.505 1.00 96.88 175 ASP A O 1
ATOM 1342 N N . LEU A 1 176 ? -15.552 2.034 8.978 1.00 97.81 176 LEU A N 1
ATOM 1343 C CA . LEU A 1 176 ? -14.709 1.236 8.088 1.00 97.81 176 LEU A CA 1
ATOM 1344 C C . LEU A 1 176 ? -15.322 -0.142 7.788 1.00 97.81 176 LEU A C 1
ATOM 1346 O O . LEU A 1 176 ? -15.204 -0.635 6.666 1.00 97.81 176 LEU A O 1
ATOM 1350 N N . SER A 1 177 ? -16.035 -0.742 8.745 1.00 97.44 177 SER A N 1
ATOM 1351 C CA . SER A 1 177 ? -16.727 -2.027 8.552 1.00 97.44 177 SER A CA 1
ATOM 1352 C C . SER A 1 177 ? -17.868 -1.940 7.530 1.00 97.44 177 SER A C 1
ATOM 1354 O O . SER A 1 177 ? -18.293 -2.960 6.989 1.00 97.44 177 SER A O 1
ATOM 1356 N N . ALA A 1 178 ? -18.365 -0.736 7.226 1.00 96.00 178 ALA A N 1
ATOM 1357 C CA . ALA A 1 178 ? -19.360 -0.536 6.175 1.00 96.00 178 ALA A CA 1
ATOM 1358 C C . ALA A 1 178 ? -18.758 -0.616 4.759 1.00 96.00 178 ALA A C 1
ATOM 1360 O O . ALA A 1 178 ? -19.477 -0.903 3.799 1.00 96.00 178 ALA A O 1
ATOM 1361 N N . ILE A 1 179 ? -17.449 -0.381 4.614 1.00 96.00 179 ILE A N 1
ATOM 1362 C CA . ILE A 1 179 ? -16.762 -0.316 3.313 1.00 96.00 179 ILE A CA 1
ATOM 1363 C C . ILE A 1 179 ? -15.745 -1.439 3.093 1.00 96.00 179 ILE A C 1
ATOM 1365 O O . ILE A 1 179 ? -15.265 -1.594 1.971 1.00 96.00 179 ILE A O 1
ATOM 1369 N N . ALA A 1 180 ? -15.448 -2.228 4.125 1.00 97.69 180 ALA A N 1
ATOM 1370 C CA . ALA A 1 180 ? -14.402 -3.243 4.128 1.00 97.69 180 ALA A CA 1
ATOM 1371 C C . ALA A 1 180 ? -14.709 -4.357 5.144 1.00 97.69 180 ALA A C 1
ATOM 1373 O O . ALA A 1 180 ? -15.269 -4.094 6.207 1.00 97.69 180 ALA A O 1
ATOM 1374 N N . ASP A 1 181 ? -14.306 -5.596 4.859 1.00 97.56 181 ASP A N 1
ATOM 1375 C CA . ASP A 1 181 ? -14.207 -6.633 5.893 1.00 97.56 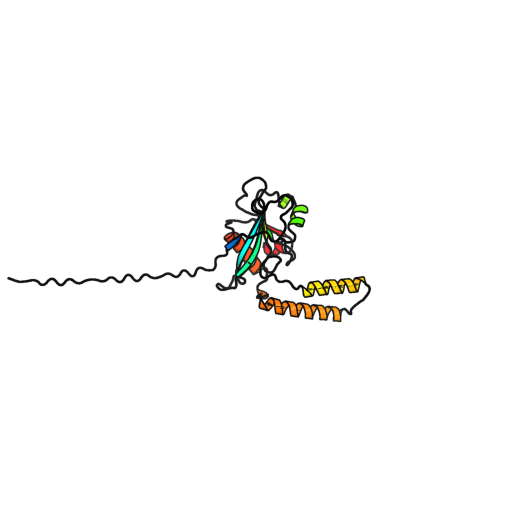181 ASP A CA 1
ATOM 1376 C C . ASP A 1 181 ? -12.833 -6.530 6.558 1.00 97.56 181 ASP A C 1
ATOM 1378 O O . ASP A 1 181 ? -11.815 -7.007 6.052 1.00 97.56 181 ASP A O 1
ATOM 1382 N N . LEU A 1 182 ? -12.806 -5.899 7.732 1.00 97.31 182 LEU A N 1
ATOM 1383 C CA . LEU A 1 182 ? -11.576 -5.604 8.467 1.00 97.31 182 LEU A CA 1
ATOM 1384 C C . LEU A 1 182 ? -10.767 -6.853 8.844 1.00 97.31 182 LEU A C 1
ATOM 1386 O O . LEU A 1 182 ? -9.564 -6.748 9.082 1.00 97.31 182 LEU A O 1
ATOM 1390 N N . SER A 1 183 ? -11.380 -8.042 8.864 1.00 97.62 183 SER A N 1
ATOM 1391 C CA . SER A 1 183 ? -10.658 -9.289 9.129 1.00 97.62 183 SER A CA 1
ATOM 1392 C C . SER A 1 183 ? -9.705 -9.683 7.989 1.00 97.62 183 SER A C 1
ATOM 1394 O O . SER A 1 183 ? -8.729 -10.404 8.219 1.00 97.62 183 SER A O 1
ATOM 1396 N N . LEU A 1 184 ? -9.926 -9.158 6.779 1.00 98.25 184 LEU A N 1
ATOM 1397 C CA . LEU A 1 184 ? -9.146 -9.450 5.573 1.00 98.25 184 LEU A CA 1
ATOM 1398 C C . LEU A 1 184 ? -7.934 -8.525 5.383 1.00 98.25 184 LEU A C 1
ATOM 1400 O O . LEU A 1 184 ? -7.109 -8.747 4.496 1.00 98.25 184 LEU A O 1
ATOM 1404 N N . TYR A 1 185 ? -7.757 -7.515 6.233 1.00 97.50 185 TYR A N 1
ATOM 1405 C CA . TYR A 1 185 ? -6.615 -6.594 6.185 1.00 97.50 185 TYR A CA 1
ATOM 1406 C C . TYR A 1 185 ? -5.460 -7.141 7.023 1.00 97.50 185 TYR A C 1
ATOM 1408 O O . TYR A 1 185 ? -5.015 -6.559 8.010 1.00 97.50 185 TYR A O 1
ATOM 1416 N N . ASN A 1 186 ? -4.999 -8.325 6.624 1.00 96.81 186 ASN A N 1
ATOM 1417 C CA . ASN A 1 186 ? -3.991 -9.115 7.318 1.00 96.81 186 ASN A CA 1
ATOM 1418 C C . ASN A 1 186 ? -2.821 -9.485 6.385 1.00 96.81 186 ASN A C 1
ATOM 1420 O O . ASN A 1 186 ? -2.886 -9.313 5.168 1.00 96.81 186 ASN A O 1
ATOM 1424 N N . THR A 1 187 ? -1.734 -10.010 6.958 1.00 97.69 187 THR A N 1
ATOM 1425 C CA . THR A 1 187 ? -0.508 -10.330 6.205 1.00 97.69 187 THR A CA 1
ATOM 1426 C C . THR A 1 187 ? -0.703 -11.411 5.144 1.00 97.69 187 THR A C 1
ATOM 1428 O O . THR A 1 187 ? -0.070 -11.328 4.101 1.00 97.69 187 THR A O 1
ATOM 1431 N N . ALA A 1 188 ? -1.565 -12.406 5.376 1.00 97.94 188 ALA A N 1
ATOM 1432 C CA . ALA A 1 188 ? -1.743 -13.511 4.433 1.00 97.94 188 ALA A CA 1
ATOM 1433 C C . ALA A 1 188 ? -2.415 -13.034 3.141 1.00 97.94 188 ALA A C 1
ATOM 1435 O O . ALA A 1 188 ? -1.923 -13.299 2.048 1.00 97.94 188 ALA A O 1
ATOM 1436 N N . GLN A 1 189 ? -3.492 -12.263 3.277 1.00 98.44 189 GLN A N 1
ATOM 1437 C CA . GLN A 1 189 ? -4.161 -11.662 2.130 1.00 98.44 189 GLN A CA 1
ATOM 1438 C C . GLN A 1 189 ? -3.251 -10.638 1.429 1.00 98.44 189 GLN A C 1
ATOM 1440 O O . GLN A 1 189 ? -3.203 -10.574 0.206 1.00 98.44 189 GLN A O 1
ATOM 1445 N N . ASN A 1 190 ? -2.446 -9.889 2.191 1.00 98.25 190 ASN A N 1
ATOM 1446 C CA . ASN A 1 190 ? -1.484 -8.960 1.605 1.00 98.25 190 ASN A CA 1
ATOM 1447 C C . ASN A 1 190 ? -0.317 -9.659 0.877 1.00 98.25 190 ASN A C 1
ATOM 1449 O O . ASN A 1 190 ? 0.231 -9.096 -0.062 1.00 98.25 190 ASN A O 1
ATOM 1453 N N . ALA A 1 191 ? 0.062 -10.878 1.262 1.00 98.38 191 ALA A N 1
ATOM 1454 C CA . ALA A 1 191 ? 1.036 -11.667 0.507 1.00 98.38 191 ALA A CA 1
ATOM 1455 C C . ALA A 1 191 ? 0.443 -12.157 -0.825 1.00 98.38 191 ALA A C 1
ATOM 1457 O O . ALA A 1 191 ? 1.121 -12.123 -1.852 1.00 98.38 191 ALA A O 1
ATOM 1458 N N . ALA A 1 192 ? -0.835 -12.552 -0.825 1.00 98.19 192 ALA A N 1
ATOM 1459 C CA . ALA A 1 192 ? -1.551 -12.917 -2.046 1.00 98.19 192 ALA A CA 1
ATOM 1460 C C . ALA A 1 192 ? -1.684 -11.725 -3.014 1.00 98.19 192 ALA A C 1
ATOM 1462 O O . ALA A 1 192 ? -1.462 -11.886 -4.210 1.00 98.19 192 ALA A O 1
ATOM 1463 N N . ASP A 1 193 ? -1.894 -10.510 -2.496 1.00 98.38 193 ASP A N 1
ATOM 1464 C CA . ASP A 1 193 ? -1.853 -9.280 -3.301 1.00 98.38 193 ASP A CA 1
ATOM 1465 C C . ASP A 1 193 ? -0.538 -9.102 -4.061 1.00 98.38 193 ASP A C 1
ATOM 1467 O O . ASP A 1 193 ? -0.547 -8.699 -5.219 1.00 98.38 193 ASP A O 1
ATOM 1471 N N . VAL A 1 194 ? 0.602 -9.385 -3.422 1.00 98.31 194 VAL A N 1
ATOM 1472 C CA . VAL A 1 194 ? 1.923 -9.262 -4.061 1.00 98.31 194 VAL A CA 1
ATOM 1473 C C . VAL A 1 194 ? 2.070 -10.284 -5.192 1.00 98.31 194 VAL A C 1
ATOM 1475 O O . VAL A 1 194 ? 2.644 -9.971 -6.238 1.00 98.31 194 VAL A O 1
ATOM 1478 N N . ALA A 1 195 ? 1.525 -11.491 -5.015 1.00 97.56 195 ALA A N 1
ATOM 1479 C CA . ALA A 1 195 ? 1.507 -12.508 -6.062 1.00 97.56 195 ALA A CA 1
ATOM 1480 C C . ALA A 1 195 ? 0.635 -12.087 -7.257 1.00 97.56 195 ALA A C 1
ATOM 1482 O O . ALA A 1 195 ? 1.054 -12.253 -8.404 1.00 97.56 195 ALA A O 1
ATOM 1483 N N . ASP A 1 196 ? -0.531 -11.502 -6.994 1.00 97.56 196 ASP A N 1
ATOM 1484 C CA . ASP A 1 196 ? -1.434 -10.994 -8.025 1.00 97.56 196 ASP A CA 1
ATOM 1485 C C . ASP A 1 196 ? -0.876 -9.767 -8.739 1.00 97.56 196 ASP A C 1
ATOM 1487 O O . ASP A 1 196 ? -0.960 -9.687 -9.961 1.00 97.56 196 ASP A O 1
ATOM 1491 N N . LEU A 1 197 ? -0.252 -8.844 -8.005 1.00 97.44 197 LEU A N 1
ATOM 1492 C CA . LEU A 1 197 ? 0.432 -7.672 -8.548 1.00 97.44 197 LEU A CA 1
ATOM 1493 C C . LEU A 1 197 ? 1.465 -8.082 -9.594 1.00 97.44 197 LEU A C 1
ATOM 1495 O O . LEU A 1 197 ? 1.466 -7.542 -10.699 1.00 97.44 197 LEU A O 1
ATOM 1499 N N . ARG A 1 198 ? 2.289 -9.090 -9.286 1.00 97.06 198 ARG A N 1
ATOM 1500 C CA . ARG A 1 198 ? 3.257 -9.642 -10.239 1.00 97.06 198 ARG A CA 1
ATOM 1501 C C . ARG A 1 198 ? 2.585 -10.078 -11.542 1.00 97.06 198 ARG A C 1
ATOM 1503 O O . ARG A 1 198 ? 3.048 -9.717 -12.621 1.00 97.06 198 ARG A O 1
ATOM 1510 N N . VAL A 1 199 ? 1.516 -10.868 -11.440 1.00 95.94 199 VAL A N 1
ATOM 1511 C CA . VAL A 1 199 ? 0.819 -11.427 -12.609 1.00 95.94 199 VAL A CA 1
ATOM 1512 C C . VAL A 1 199 ? 0.106 -10.330 -13.398 1.00 95.94 199 VAL A C 1
ATOM 1514 O O . VAL A 1 199 ? 0.220 -10.283 -14.620 1.00 95.94 199 VAL A O 1
ATOM 1517 N N . ALA A 1 200 ? -0.594 -9.429 -12.710 1.00 96.25 200 ALA A N 1
ATOM 1518 C CA . ALA A 1 200 ? -1.374 -8.346 -13.300 1.00 96.25 200 ALA A CA 1
ATOM 1519 C C . ALA A 1 200 ? -0.514 -7.346 -14.081 1.00 96.25 200 ALA A C 1
ATOM 1521 O O . ALA A 1 200 ? -0.983 -6.764 -15.058 1.00 96.25 200 ALA A O 1
ATOM 1522 N N . MET A 1 201 ? 0.735 -7.156 -13.653 1.00 94.56 201 MET A N 1
ATOM 1523 C CA . MET A 1 201 ? 1.707 -6.275 -14.302 1.00 94.56 201 MET A CA 1
ATOM 1524 C C . MET A 1 201 ? 2.590 -7.006 -15.330 1.00 94.56 201 MET A C 1
ATOM 1526 O O . MET A 1 201 ? 3.426 -6.381 -15.970 1.00 94.56 201 MET A O 1
ATOM 1530 N N . GLY A 1 202 ? 2.389 -8.315 -15.529 1.00 93.88 202 GLY A N 1
ATOM 1531 C CA . GLY A 1 202 ? 3.051 -9.082 -16.587 1.00 93.88 202 GLY A CA 1
ATOM 1532 C C . GLY A 1 202 ? 4.474 -9.548 -16.271 1.00 93.88 202 GLY A C 1
ATOM 1533 O O . GLY A 1 202 ? 5.220 -9.853 -17.199 1.00 93.88 202 GLY A O 1
ATOM 1534 N N . TYR A 1 203 ? 4.858 -9.626 -14.994 1.00 94.56 203 TYR A N 1
ATOM 1535 C CA . TYR A 1 203 ? 6.191 -10.081 -14.593 1.00 94.56 203 TYR A CA 1
ATOM 1536 C C . TYR A 1 203 ? 6.218 -11.590 -14.295 1.00 94.56 203 TYR A C 1
ATOM 1538 O O . TYR A 1 203 ? 5.425 -12.114 -13.505 1.00 94.56 203 TYR A O 1
ATOM 1546 N N . ASP A 1 204 ? 7.178 -12.307 -14.881 1.00 93.94 204 ASP A N 1
ATOM 1547 C CA . ASP A 1 204 ? 7.367 -13.742 -14.626 1.00 93.94 204 ASP A CA 1
ATOM 1548 C C . ASP A 1 204 ? 7.944 -13.997 -13.224 1.00 93.94 204 ASP A C 1
ATOM 1550 O O . ASP A 1 204 ? 7.460 -14.866 -12.489 1.00 93.94 204 ASP A O 1
ATOM 1554 N N . GLU A 1 205 ? 8.921 -13.185 -12.822 1.00 95.62 205 GLU A N 1
ATOM 1555 C CA . GLU A 1 205 ? 9.618 -13.241 -11.537 1.00 95.62 205 GLU A CA 1
ATOM 1556 C C . GLU A 1 205 ? 9.746 -11.834 -10.946 1.00 95.62 205 GLU A C 1
ATOM 1558 O O . GLU A 1 205 ? 9.744 -10.847 -11.676 1.00 95.62 205 GLU A O 1
ATOM 1563 N N . ILE A 1 206 ? 9.848 -11.743 -9.619 1.00 97.44 206 ILE A N 1
ATOM 1564 C CA . ILE A 1 206 ? 10.073 -10.487 -8.891 1.00 97.44 206 ILE A CA 1
ATOM 1565 C C . ILE A 1 206 ? 11.112 -10.699 -7.794 1.00 97.44 206 ILE A C 1
ATOM 1567 O O . ILE A 1 206 ? 11.197 -11.772 -7.196 1.00 97.44 206 ILE A O 1
ATOM 1571 N N . ASN A 1 207 ? 11.848 -9.643 -7.473 1.00 97.62 207 ASN A N 1
ATOM 1572 C CA . ASN A 1 207 ? 12.699 -9.563 -6.296 1.00 97.62 207 ASN A CA 1
ATOM 1573 C C . ASN A 1 207 ? 11.948 -8.827 -5.184 1.00 97.62 207 ASN A C 1
ATOM 1575 O O . ASN A 1 207 ? 11.365 -7.773 -5.422 1.00 97.62 207 ASN A O 1
ATOM 1579 N N . LEU A 1 208 ? 11.983 -9.336 -3.954 1.00 97.81 208 LEU A N 1
ATOM 1580 C CA . LEU A 1 208 ? 11.326 -8.686 -2.818 1.00 97.81 208 LEU A CA 1
ATOM 1581 C C . LEU A 1 208 ? 12.345 -7.934 -1.964 1.00 97.81 208 LEU A C 1
ATOM 1583 O O . LEU A 1 208 ? 13.333 -8.512 -1.508 1.00 97.81 208 LEU A O 1
ATOM 1587 N N . TYR A 1 209 ? 12.078 -6.658 -1.689 1.00 97.00 209 TYR A N 1
ATOM 1588 C CA . TYR A 1 209 ? 12.804 -5.884 -0.686 1.00 97.00 209 TYR A CA 1
ATOM 1589 C C . TYR A 1 209 ? 11.882 -5.597 0.500 1.00 97.00 209 TYR A C 1
ATOM 1591 O O . TYR A 1 209 ? 11.011 -4.735 0.429 1.00 97.00 209 TYR A O 1
ATOM 1599 N N . GLY A 1 210 ? 12.056 -6.327 1.603 1.00 96.12 210 GLY A N 1
ATOM 1600 C CA . GLY A 1 210 ? 11.209 -6.199 2.790 1.00 96.12 210 GLY A CA 1
ATOM 1601 C C . GLY A 1 210 ? 11.821 -5.331 3.882 1.00 96.12 210 GLY A C 1
ATOM 1602 O O . GLY A 1 210 ? 12.796 -5.738 4.512 1.00 96.12 210 GLY A O 1
ATOM 1603 N N . SER A 1 211 ? 11.210 -4.180 4.174 1.00 93.94 211 SER A N 1
ATOM 1604 C CA . SER A 1 211 ? 11.632 -3.291 5.266 1.00 93.94 211 SER A CA 1
ATOM 1605 C C . SER A 1 211 ? 10.716 -3.424 6.488 1.00 93.94 211 SER A C 1
ATOM 1607 O O . SER A 1 211 ? 9.510 -3.208 6.383 1.00 93.94 211 SER A O 1
ATOM 1609 N N . SER A 1 212 ? 11.263 -3.730 7.672 1.00 95.62 212 SER A N 1
ATOM 1610 C CA . SER A 1 212 ? 10.502 -3.836 8.936 1.00 95.62 212 SER A CA 1
ATOM 1611 C C . SER A 1 212 ? 9.331 -4.839 8.832 1.00 95.62 212 SER A C 1
ATOM 1613 O O . SER A 1 212 ? 9.582 -6.010 8.567 1.00 95.62 212 SER A O 1
ATOM 1615 N N . TYR A 1 213 ? 8.060 -4.442 8.999 1.00 97.19 213 TYR A N 1
ATOM 1616 C CA . TYR A 1 213 ? 6.907 -5.324 8.730 1.00 97.19 213 TYR A CA 1
ATOM 1617 C C . TYR A 1 213 ? 6.965 -5.965 7.332 1.00 97.19 213 TYR A C 1
ATOM 1619 O O . TYR A 1 213 ? 6.610 -7.133 7.191 1.00 97.19 213 TYR A O 1
ATOM 1627 N N . GLY A 1 214 ? 7.498 -5.264 6.327 1.00 97.25 214 GLY A N 1
ATOM 1628 C CA . GLY A 1 214 ? 7.707 -5.811 4.988 1.00 97.25 214 GLY A CA 1
ATOM 1629 C C . GLY A 1 214 ? 8.594 -7.060 4.970 1.00 97.25 214 GLY A C 1
ATOM 1630 O O . GLY A 1 214 ? 8.441 -7.904 4.098 1.00 97.25 214 GLY A O 1
ATOM 1631 N N . THR A 1 215 ? 9.476 -7.242 5.960 1.00 96.81 215 THR A N 1
ATOM 1632 C CA . THR A 1 215 ? 10.239 -8.487 6.139 1.00 96.81 215 THR A CA 1
ATOM 1633 C C . THR A 1 215 ? 9.331 -9.656 6.516 1.00 96.81 215 THR A C 1
ATOM 1635 O O . THR A 1 215 ? 9.535 -10.758 6.026 1.00 96.81 215 THR A O 1
ATOM 1638 N N . ARG A 1 216 ? 8.309 -9.431 7.355 1.00 96.44 216 ARG A N 1
ATOM 1639 C CA . ARG A 1 216 ? 7.295 -10.451 7.663 1.00 96.44 216 ARG A CA 1
ATOM 1640 C C . ARG A 1 216 ? 6.428 -10.753 6.444 1.00 96.44 216 ARG A C 1
ATOM 1642 O O . ARG A 1 216 ? 6.032 -11.895 6.281 1.00 96.44 216 ARG A O 1
ATOM 1649 N N . LEU A 1 217 ? 6.125 -9.745 5.627 1.00 97.19 217 LEU A N 1
ATOM 1650 C CA . LEU A 1 217 ? 5.354 -9.928 4.397 1.00 97.19 217 LEU A CA 1
ATOM 1651 C C . LEU A 1 217 ? 6.118 -10.749 3.340 1.00 97.19 217 LEU A C 1
ATOM 1653 O O . LEU A 1 217 ? 5.493 -11.439 2.548 1.00 97.19 217 LEU A O 1
ATOM 1657 N N . ALA A 1 218 ? 7.453 -10.680 3.334 1.00 95.56 218 ALA A N 1
ATOM 1658 C CA . ALA A 1 218 ? 8.302 -11.382 2.370 1.00 95.56 218 ALA A CA 1
ATOM 1659 C C . ALA A 1 218 ? 8.572 -12.871 2.686 1.00 95.56 218 ALA A C 1
ATOM 1661 O O . ALA A 1 218 ? 9.209 -13.533 1.866 1.00 95.56 218 ALA A O 1
ATOM 1662 N N . LEU A 1 219 ? 8.178 -13.376 3.864 1.00 88.25 219 LEU A N 1
ATOM 1663 C CA . LEU A 1 219 ? 8.471 -14.734 4.361 1.00 88.25 219 LEU A CA 1
ATOM 1664 C C . LEU A 1 219 ? 7.231 -15.631 4.340 1.00 88.25 219 LEU A C 1
ATOM 1666 O O . LEU A 1 219 ? 7.409 -16.832 4.036 1.00 88.25 219 LEU A O 1
#

Solvent-accessible surface area (backbone atoms only — not comparable to full-atom values): 12699 Å² total; per-residue (Å²): 139,87,83,84,82,83,82,84,80,85,82,81,81,80,80,80,78,78,80,78,76,73,81,74,67,84,68,45,41,58,44,82,43,82,61,96,60,83,66,44,92,92,48,44,82,82,73,36,32,46,26,27,31,36,39,41,55,52,39,84,89,43,91,83,40,59,74,30,35,29,25,37,36,40,35,45,22,84,94,57,80,47,47,78,52,29,38,39,49,34,59,29,76,71,80,56,38,48,67,87,39,39,49,62,45,49,72,76,39,48,75,70,65,67,34,72,25,28,36,34,44,44,15,55,83,37,12,62,79,5,42,64,51,71,74,52,64,69,50,54,50,52,53,51,52,55,49,54,38,50,75,73,72,47,79,77,55,71,64,59,55,48,50,55,53,50,53,45,50,50,52,41,50,57,60,48,53,74,78,43,69,72,84,45,74,40,64,69,49,51,40,51,47,54,57,41,46,35,57,29,70,70,37,92,51,73,41,81,45,46,39,69,45,8,41,66,53,72,107

Mean predicted aligned error: 8.63 Å

Secondary structure (DSSP, 8-state):
----------------------------EEEEE--SSPPPTT--BTTTEEEEEEEEES-TT-TTPPEEEEEEEEEPPTTSPPEEEEEEEEPSTTT--SSTTHHHHHHH-HHHHTSSEEEEEE--TBSTTSBSB---HHHHHHHHHHHHHHHTT----HHHHHHHHHHHHHHHHHHHHTTS-GGG-SHHHHHHHHHHHHHHTT-S--EEEE-THHHHHT-

Nearest PDB structures (foldseek):
  5uno-assembly1_A  TM=7.327E-01  e=6.666E-08  Mycobacterium tuberculosis H37Rv
  5uoh-assembly1_A  TM=7.331E-01  e=9.032E-08  Mycobacterium tuberculosis H37Rv
  8e19-assembly1_A  TM=7.041E-01  e=1.762E-07  Streptomyces sp. CB03234
  7z2v-assembly1_B  TM=5.449E-01  e=5.768E-02  Lentilactobacillus buchneri
  8sk8-assembly1_A  TM=3.068E-01  e=4.552E-01  Homo sapiens

Sequence (219 aa):
MTRTRTRLILLVTLLALAFFQTDTMAQSTFEAAACPFEPPPGAVEGEDIECGYVSVPEDHTAPDSRQIKLAVAIIHPPGGPANSDPIVYLSGGPGGSRLMLLNFMAESYPPMFALERDLIIFDQRGVGYSQPALICPEMVELLAELFDYEWQGETLDAEGVRELKVDTLTACRDDLSAIADLSLYNTAQNAADVADLRVAMGYDEINLYGSSYGTRLAL